Protein AF-A0AAU4UBS4-F1 (afdb_monomer_lite)

Foldseek 3Di:
DDLFDDLPPPPAQDLVRLLVLLVVLCVVAPFFDKWKFFFRGDDPFWTWTDTPPRPNAIETEGCVPPPPPLDAQDGGDMFMFGFHDADNVRSYGYTHTPDSPPPPDDDPLDLQDDDPDPSSLVVLVVSLVVCCVVPLVVFPQNDPVLLVVQLVVCLVCVCVVCVVVVHDDDPVDDSSNVSNSNVRSRPGD

Radius of gyration: 20.93 Å; chains: 1; bounding box: 41×37×58 Å

Structure (mmCIF, N/CA/C/O backbone):
data_AF-A0AAU4UBS4-F1
#
_entry.id   AF-A0AAU4UBS4-F1
#
loop_
_atom_site.group_PDB
_atom_site.id
_atom_site.type_symbol
_atom_site.label_atom_id
_atom_site.label_alt_id
_atom_site.label_comp_id
_atom_site.label_asym_id
_atom_site.label_entity_id
_atom_site.label_seq_id
_atom_site.pdbx_PDB_ins_code
_atom_site.Cartn_x
_atom_site.Cartn_y
_atom_site.Cartn_z
_atom_site.occupancy
_atom_site.B_iso_or_equiv
_atom_site.auth_seq_id
_atom_site.auth_comp_id
_atom_site.auth_asym_id
_atom_site.auth_atom_id
_atom_site.pdbx_PDB_model_num
ATOM 1 N N . MET A 1 1 ? 16.793 -2.124 11.083 1.00 40.34 1 MET A N 1
ATOM 2 C CA . MET A 1 1 ? 15.758 -1.246 11.671 1.00 40.34 1 MET A CA 1
ATOM 3 C C . MET A 1 1 ? 14.590 -2.131 12.047 1.00 40.34 1 MET A C 1
ATOM 5 O O . MET A 1 1 ? 14.185 -2.938 11.223 1.00 40.34 1 MET A O 1
ATOM 9 N N . THR A 1 2 ? 14.190 -2.108 13.315 1.00 40.53 2 THR A N 1
ATOM 10 C CA . THR A 1 2 ? 13.312 -3.105 13.940 1.00 40.53 2 THR A CA 1
ATOM 11 C C . THR A 1 2 ? 11.934 -3.112 13.286 1.00 40.53 2 THR A C 1
ATOM 13 O O . THR A 1 2 ? 11.163 -2.183 13.469 1.00 40.53 2 THR A O 1
ATOM 16 N N . GLU A 1 3 ? 11.639 -4.184 12.551 1.00 45.50 3 GLU A N 1
ATOM 17 C CA . GLU A 1 3 ? 10.357 -4.495 11.891 1.00 45.50 3 GLU A CA 1
ATOM 18 C C . GLU A 1 3 ? 9.158 -4.547 12.863 1.00 45.50 3 GLU A C 1
ATOM 20 O O . GLU A 1 3 ? 8.001 -4.539 12.449 1.00 45.50 3 GLU A O 1
ATOM 25 N N . TYR A 1 4 ? 9.452 -4.546 14.167 1.00 45.38 4 TYR A N 1
ATOM 26 C CA . TYR A 1 4 ? 8.515 -4.616 15.276 1.00 45.38 4 TYR A CA 1
ATOM 27 C C . TYR A 1 4 ? 8.564 -3.322 16.094 1.00 45.38 4 TYR A C 1
ATOM 29 O O . TYR A 1 4 ? 9.297 -3.216 17.079 1.00 45.38 4 TYR A O 1
ATOM 37 N N . THR A 1 5 ? 7.813 -2.319 15.650 1.00 53.09 5 THR A N 1
ATOM 38 C CA . THR A 1 5 ? 7.680 -1.020 16.322 1.00 53.09 5 THR A CA 1
ATOM 39 C C . THR A 1 5 ? 6.382 -1.029 17.128 1.00 53.09 5 THR A C 1
ATOM 41 O O . THR A 1 5 ? 5.303 -1.223 16.569 1.00 53.09 5 THR A O 1
ATOM 44 N N . TRP A 1 6 ? 6.484 -0.865 18.450 1.00 56.75 6 TRP A N 1
ATOM 45 C CA . TRP A 1 6 ? 5.347 -0.401 19.253 1.00 56.75 6 TRP A CA 1
ATOM 46 C C . TRP A 1 6 ? 5.006 1.032 18.820 1.00 56.75 6 TRP A C 1
ATOM 48 O O . TRP A 1 6 ? 5.956 1.759 18.521 1.00 56.75 6 TRP A O 1
ATOM 58 N N . PRO A 1 7 ? 3.725 1.446 18.789 1.00 57.56 7 PRO A N 1
ATOM 59 C CA . PRO A 1 7 ? 3.354 2.834 18.519 1.00 57.56 7 PRO A CA 1
ATOM 60 C C . PRO A 1 7 ? 3.895 3.725 19.646 1.00 57.56 7 PRO A C 1
ATOM 62 O O . PRO A 1 7 ? 3.285 3.882 20.694 1.00 57.56 7 PRO A O 1
ATOM 65 N N . ASN A 1 8 ? 5.125 4.192 19.463 1.00 51.34 8 ASN A N 1
ATOM 66 C CA . ASN A 1 8 ? 5.837 5.149 20.304 1.00 51.34 8 ASN A CA 1
ATOM 67 C C . ASN A 1 8 ? 6.332 6.316 19.424 1.00 51.34 8 ASN A C 1
ATOM 69 O O . ASN A 1 8 ? 7.275 7.019 19.797 1.00 51.34 8 ASN A O 1
ATOM 73 N N . GLY A 1 9 ? 5.774 6.475 18.217 1.00 54.38 9 GLY A N 1
ATOM 74 C CA . GLY A 1 9 ? 6.042 7.626 17.369 1.00 54.38 9 GLY A CA 1
ATOM 75 C C . GLY A 1 9 ? 5.540 8.893 18.054 1.00 54.38 9 GLY A C 1
ATOM 76 O O . GLY A 1 9 ? 4.539 8.877 18.768 1.00 54.38 9 GLY A O 1
ATOM 77 N N . ALA A 1 10 ? 6.240 10.012 17.868 1.00 46.31 10 ALA A N 1
ATOM 78 C CA . ALA A 1 10 ? 5.723 11.303 18.305 1.00 46.31 10 ALA A CA 1
ATOM 79 C C . ALA A 1 10 ? 4.380 11.566 17.594 1.00 46.31 10 ALA A C 1
ATOM 81 O O . ALA A 1 10 ? 4.372 11.776 16.383 1.00 46.31 10 ALA A O 1
ATOM 82 N N . GLY A 1 11 ? 3.273 11.527 18.342 1.00 59.91 11 GLY A N 1
ATOM 83 C CA . GLY A 1 11 ? 1.910 11.691 17.821 1.00 59.91 11 GLY A CA 1
ATOM 84 C C . GLY A 1 11 ? 0.987 10.479 17.991 1.00 59.91 11 GLY A C 1
ATOM 85 O O . GLY A 1 11 ? -0.212 10.649 17.809 1.00 59.91 11 GLY A O 1
ATOM 86 N N . ASP A 1 12 ? 1.505 9.304 18.373 1.00 67.69 12 ASP A N 1
ATOM 87 C CA . ASP A 1 12 ? 0.670 8.126 18.653 1.00 67.69 12 ASP A CA 1
ATOM 88 C C . ASP A 1 12 ? -0.038 8.247 20.027 1.00 67.69 12 ASP A C 1
ATOM 90 O O . ASP A 1 12 ? 0.535 8.836 20.953 1.00 67.69 12 ASP A O 1
ATOM 94 N N . PRO A 1 13 ? -1.239 7.656 20.212 1.00 68.81 13 PRO A N 1
ATOM 95 C CA . PRO A 1 13 ? -1.945 7.670 21.495 1.00 68.81 13 PRO A CA 1
ATOM 96 C C . PRO A 1 13 ? -1.143 6.966 22.596 1.00 68.81 13 PRO A C 1
ATOM 98 O O . PRO A 1 13 ? -0.725 5.814 22.438 1.00 68.81 13 PRO A O 1
ATOM 101 N N . THR A 1 14 ? -0.957 7.620 23.746 1.00 79.88 14 THR A N 1
ATOM 102 C CA . THR A 1 14 ? -0.304 6.975 24.894 1.00 79.88 14 THR A CA 1
ATOM 103 C C . THR A 1 14 ? -1.253 5.981 25.579 1.00 79.88 14 THR A C 1
ATOM 105 O O . THR A 1 14 ? -2.474 6.094 25.444 1.00 79.88 14 THR A O 1
ATOM 108 N N . PRO A 1 15 ? -0.751 5.021 26.383 1.00 79.81 15 PRO A N 1
ATOM 109 C CA . PRO A 1 15 ? -1.617 4.126 27.158 1.00 79.81 15 PRO A CA 1
ATOM 110 C C . PRO A 1 15 ? -2.630 4.862 28.049 1.00 79.81 15 PRO A C 1
ATOM 112 O O . PRO A 1 15 ? -3.747 4.383 28.238 1.00 79.81 15 PRO A O 1
ATOM 115 N N . GLU A 1 16 ? -2.256 6.033 28.572 1.00 82.88 16 GLU A N 1
ATOM 116 C CA . GLU A 1 16 ? -3.134 6.880 29.384 1.00 82.88 16 GLU A CA 1
ATOM 117 C C . GLU A 1 16 ? -4.241 7.529 28.541 1.00 82.88 16 GLU A C 1
ATOM 119 O O . GLU A 1 16 ? -5.382 7.634 28.998 1.00 82.88 16 GLU A O 1
ATOM 124 N N . ASP A 1 17 ? -3.931 7.924 27.303 1.00 84.06 17 ASP A N 1
ATOM 125 C CA . ASP A 1 17 ? -4.910 8.477 26.363 1.00 84.06 17 ASP A CA 1
ATOM 126 C C . ASP A 1 17 ? -5.928 7.417 25.943 1.00 84.06 17 ASP A C 1
ATOM 128 O O . ASP A 1 17 ? -7.133 7.644 26.064 1.00 84.06 17 ASP A O 1
ATOM 132 N N . ILE A 1 18 ? -5.451 6.222 25.579 1.00 83.75 18 ILE A N 1
ATOM 133 C CA . ILE A 1 18 ? -6.298 5.079 25.209 1.00 83.75 18 ILE A CA 1
ATOM 134 C C . ILE A 1 18 ? -7.237 4.714 26.368 1.00 83.75 18 ILE A C 1
ATOM 136 O O . ILE A 1 18 ? -8.443 4.544 26.176 1.00 83.75 18 ILE A O 1
ATOM 140 N N . GLN A 1 19 ? -6.709 4.627 27.594 1.00 86.19 19 GLN A N 1
ATOM 141 C CA . GLN A 1 19 ? -7.512 4.311 28.775 1.00 86.19 19 GLN A CA 1
ATOM 142 C C . GLN A 1 19 ? -8.581 5.379 29.048 1.00 86.19 19 GLN A C 1
ATOM 144 O O . GLN A 1 19 ? -9.715 5.046 29.401 1.00 86.19 19 GLN A O 1
ATOM 149 N N . ARG A 1 20 ? -8.237 6.660 28.886 1.00 88.56 20 ARG A N 1
ATOM 150 C CA . ARG A 1 20 ? -9.163 7.782 29.084 1.00 88.56 20 ARG A CA 1
ATOM 151 C C . ARG A 1 20 ? -10.264 7.810 28.020 1.00 88.56 20 ARG A C 1
ATOM 153 O O . ARG A 1 20 ? -11.410 8.106 28.355 1.00 88.56 2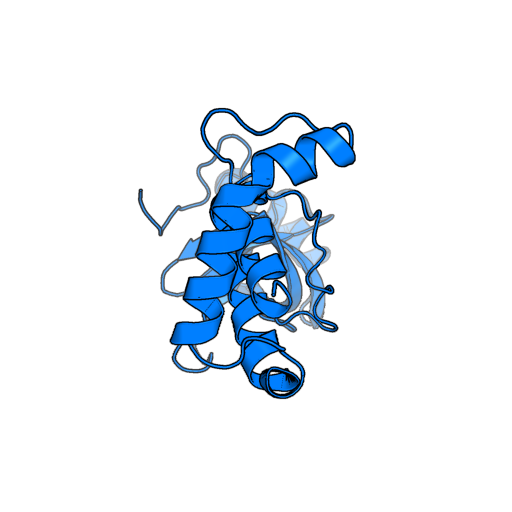0 ARG A O 1
ATOM 160 N N . ALA A 1 21 ? -9.934 7.488 26.771 1.00 88.19 21 ALA A N 1
ATOM 161 C CA . ALA A 1 21 ? -10.874 7.459 25.652 1.00 88.19 21 ALA A CA 1
ATOM 162 C C . ALA A 1 21 ? -11.768 6.207 25.636 1.00 88.19 21 ALA A C 1
ATOM 164 O O . ALA A 1 21 ? -12.848 6.238 25.046 1.00 88.19 21 ALA A O 1
ATOM 165 N N . TRP A 1 22 ? -11.373 5.130 26.326 1.00 90.69 22 TRP A N 1
ATOM 166 C CA . TRP A 1 22 ? -12.017 3.814 26.250 1.00 90.69 22 TRP A CA 1
ATOM 167 C C . TRP A 1 22 ? -13.556 3.809 26.328 1.00 90.69 22 TRP A C 1
ATOM 169 O O . TRP A 1 22 ? -14.177 3.182 25.467 1.00 90.69 22 TRP A O 1
ATOM 179 N N . PRO A 1 23 ? -14.224 4.515 27.267 1.00 92.06 23 PRO A N 1
ATOM 180 C CA . PRO A 1 23 ? -15.688 4.517 27.317 1.00 92.06 23 PRO A CA 1
ATOM 181 C C . PRO A 1 23 ? -16.332 5.113 26.054 1.00 92.06 23 PRO A C 1
ATOM 183 O O . PRO A 1 23 ? -17.365 4.626 25.587 1.00 92.06 23 PRO A O 1
ATOM 186 N N . ALA A 1 24 ? -15.716 6.154 25.485 1.00 90.38 24 ALA A N 1
ATOM 187 C CA . ALA A 1 24 ? -16.169 6.772 24.244 1.00 90.38 24 ALA A CA 1
ATOM 188 C C . ALA A 1 24 ? -15.890 5.858 23.045 1.00 90.38 24 ALA A C 1
ATOM 190 O O . ALA A 1 24 ? -16.767 5.691 22.201 1.00 90.38 24 ALA A O 1
ATOM 191 N N . THR A 1 25 ? -14.728 5.200 23.019 1.00 91.19 25 THR A N 1
ATOM 192 C CA . THR A 1 25 ? -14.350 4.230 21.985 1.00 91.19 25 THR A CA 1
ATOM 193 C C . THR A 1 25 ? -15.342 3.074 21.900 1.00 91.19 25 THR A C 1
ATOM 195 O O . THR A 1 25 ? -15.878 2.820 20.827 1.00 91.19 25 THR A O 1
ATOM 198 N N . VAL A 1 26 ? -15.660 2.421 23.024 1.00 92.06 26 VAL A N 1
ATOM 199 C CA . VAL A 1 26 ? -16.624 1.301 23.061 1.00 92.06 26 VAL A CA 1
ATOM 200 C C . VAL A 1 26 ? -18.023 1.746 22.623 1.00 92.06 26 VAL A C 1
ATOM 202 O O . VAL A 1 26 ? -18.746 0.991 21.975 1.00 92.06 26 VAL A O 1
ATOM 205 N N . THR A 1 27 ? -18.405 2.984 22.948 1.00 92.12 27 THR A N 1
ATOM 206 C CA . THR A 1 27 ? -19.694 3.556 22.531 1.00 92.12 27 THR A CA 1
ATOM 207 C C . THR A 1 27 ? -19.724 3.854 21.030 1.00 92.12 27 THR A C 1
ATOM 209 O O . THR A 1 27 ? -20.739 3.615 20.378 1.00 92.12 27 THR A O 1
ATOM 212 N N . ALA A 1 28 ? -18.625 4.371 20.476 1.00 90.00 28 ALA A N 1
ATOM 213 C CA . ALA A 1 28 ? -18.508 4.716 19.062 1.00 90.00 28 ALA A CA 1
ATOM 214 C C . ALA A 1 28 ? -18.347 3.483 18.157 1.00 90.00 28 ALA A C 1
ATOM 216 O O . ALA A 1 28 ? -18.772 3.513 17.004 1.00 90.00 28 ALA A O 1
ATOM 217 N N . LEU A 1 29 ? -17.753 2.405 18.676 1.00 92.31 29 LEU A N 1
ATOM 218 C CA . LEU A 1 29 ? -17.342 1.226 17.915 1.00 92.31 29 LEU A CA 1
ATOM 219 C C . LEU A 1 29 ? -17.968 -0.069 18.462 1.00 92.31 29 LEU A C 1
ATOM 221 O O . LEU A 1 29 ? -17.242 -0.954 18.902 1.00 92.31 29 LEU A O 1
ATOM 225 N N . PRO A 1 30 ? -19.301 -0.242 18.451 1.00 93.38 30 PRO A N 1
ATOM 226 C CA . PRO A 1 30 ? -19.921 -1.474 18.936 1.00 93.38 30 PRO A CA 1
ATOM 227 C C . PRO A 1 30 ? -19.458 -2.707 18.138 1.00 93.38 30 PRO A C 1
ATOM 229 O O . PRO A 1 30 ? -19.056 -2.606 16.982 1.00 93.38 30 PRO A O 1
ATOM 232 N N . VAL A 1 31 ? -19.554 -3.903 18.730 1.00 93.56 31 VAL A N 1
ATOM 233 C CA . VAL A 1 31 ? -19.229 -5.157 18.023 1.00 93.56 31 VAL A CA 1
ATOM 234 C C . VAL A 1 31 ? -20.064 -5.273 16.742 1.00 93.56 31 VAL A C 1
ATOM 236 O O . VAL A 1 31 ? -21.279 -5.081 16.761 1.00 93.56 31 VAL A O 1
ATOM 239 N N . GLY A 1 32 ? -19.402 -5.589 15.631 1.00 89.88 32 GLY A N 1
ATOM 240 C CA . GLY A 1 32 ? -19.969 -5.608 14.284 1.00 89.88 32 GLY A CA 1
ATOM 241 C C . GLY A 1 32 ? -19.885 -4.273 13.539 1.00 89.88 32 GLY A C 1
ATOM 242 O O . GLY A 1 32 ? -20.185 -4.250 12.348 1.00 89.88 32 GLY A O 1
ATOM 243 N N . ALA A 1 33 ? -19.465 -3.180 14.188 1.00 90.75 33 ALA A N 1
ATOM 244 C CA . ALA A 1 33 ? -19.243 -1.905 13.515 1.00 90.75 33 ALA A CA 1
ATOM 245 C C . ALA A 1 33 ? -18.122 -2.025 12.481 1.00 90.75 33 ALA A C 1
ATOM 247 O O . ALA A 1 33 ? -17.074 -2.617 12.753 1.00 90.75 33 ALA A O 1
ATOM 248 N N . THR A 1 34 ? -18.343 -1.439 11.308 1.00 89.12 34 THR A N 1
ATOM 249 C CA . THR A 1 34 ? -17.307 -1.286 10.288 1.00 89.12 34 THR A CA 1
ATOM 250 C C . THR A 1 34 ? -16.369 -0.156 10.687 1.00 89.12 34 THR A C 1
ATOM 252 O O . THR A 1 34 ? -16.819 0.915 11.092 1.00 89.12 34 THR A O 1
ATOM 255 N N . VAL A 1 35 ? -15.071 -0.394 10.546 1.00 89.75 35 VAL A N 1
ATOM 256 C CA . VAL A 1 35 ? -14.011 0.568 10.828 1.00 89.75 35 VAL A CA 1
ATOM 257 C C . VAL A 1 35 ? -13.107 0.721 9.618 1.00 89.75 35 VAL A C 1
ATOM 259 O O . VAL A 1 35 ? -12.826 -0.244 8.904 1.00 89.75 35 VAL A O 1
ATOM 262 N N . THR A 1 36 ? -12.620 1.937 9.421 1.00 87.75 36 THR A N 1
ATOM 263 C CA . THR A 1 36 ? -11.451 2.221 8.593 1.00 87.75 36 THR A CA 1
ATOM 264 C C . THR A 1 36 ? -10.359 2.779 9.485 1.00 87.75 36 THR A C 1
ATOM 266 O O . THR A 1 36 ? -10.633 3.301 10.569 1.00 87.75 36 THR A O 1
ATOM 269 N N . GLY A 1 37 ? -9.110 2.612 9.076 1.00 86.25 37 GLY A N 1
ATOM 270 C CA . GLY A 1 37 ? -8.012 3.144 9.857 1.00 86.25 37 GLY A CA 1
ATOM 271 C C . GLY A 1 37 ? -6.659 2.929 9.223 1.00 86.25 37 GLY A C 1
ATOM 272 O O . GLY A 1 37 ? -6.518 2.241 8.211 1.00 86.25 37 GLY A O 1
ATOM 273 N N . LYS A 1 38 ? -5.644 3.513 9.848 1.00 84.00 38 LYS A N 1
ATOM 274 C CA . LYS A 1 38 ? -4.266 3.491 9.371 1.00 84.00 38 LYS A CA 1
ATOM 275 C C . LYS A 1 38 ? -3.414 2.572 10.228 1.00 84.00 38 LYS A C 1
ATOM 277 O O . LYS A 1 38 ? -3.460 2.625 11.452 1.00 84.00 38 LYS A O 1
ATOM 282 N N . VAL A 1 39 ? -2.581 1.751 9.598 1.00 83.94 39 VAL A N 1
ATOM 283 C CA . VAL A 1 39 ? -1.635 0.899 10.323 1.00 83.94 39 VAL A CA 1
ATOM 284 C C . VAL A 1 39 ? -0.557 1.748 10.994 1.00 83.94 39 VAL A C 1
ATOM 286 O O . VAL A 1 39 ? 0.231 2.405 10.321 1.00 83.94 39 VAL A O 1
ATOM 289 N N . ILE A 1 40 ? -0.482 1.699 12.319 1.00 80.00 40 ILE A N 1
ATOM 290 C CA . ILE A 1 40 ? 0.496 2.448 13.128 1.00 80.00 40 ILE A CA 1
ATOM 291 C C . ILE A 1 40 ? 1.573 1.548 13.741 1.00 80.00 40 ILE A C 1
ATOM 293 O O . ILE A 1 40 ? 2.621 2.021 14.169 1.00 80.00 40 ILE A O 1
ATOM 297 N N . GLY A 1 41 ? 1.360 0.229 13.748 1.00 80.38 41 GLY A N 1
ATOM 298 C CA . GLY A 1 41 ? 2.311 -0.718 14.324 1.00 80.38 41 GLY A CA 1
ATOM 299 C C . GLY A 1 41 ? 2.161 -2.125 13.765 1.00 80.38 41 GLY A C 1
ATOM 300 O O . GLY A 1 41 ? 1.072 -2.554 13.389 1.00 80.38 41 GLY A O 1
ATOM 301 N N . ARG A 1 42 ? 3.263 -2.877 13.747 1.00 82.31 42 ARG A N 1
ATOM 302 C CA . ARG A 1 42 ? 3.281 -4.293 13.360 1.00 82.31 42 ARG A CA 1
ATOM 303 C C . ARG A 1 42 ? 3.960 -5.115 14.437 1.00 82.31 42 ARG A C 1
ATOM 305 O O . ARG A 1 42 ? 5.044 -4.776 14.908 1.00 82.31 42 ARG A O 1
ATOM 312 N N . GLN A 1 43 ? 3.338 -6.225 14.795 1.00 74.56 43 GLN A N 1
ATOM 313 C CA . GLN A 1 43 ? 3.913 -7.253 15.645 1.00 74.56 43 GLN A CA 1
ATOM 314 C C . GLN A 1 43 ? 3.761 -8.621 14.994 1.00 74.56 43 GLN A C 1
ATOM 316 O O . GLN A 1 43 ? 2.909 -8.834 14.138 1.00 74.56 43 GLN A O 1
ATOM 321 N N . ARG A 1 44 ? 4.572 -9.587 15.436 1.00 70.38 44 ARG A N 1
ATOM 322 C CA . ARG A 1 44 ? 4.526 -10.977 14.943 1.00 70.38 44 ARG A CA 1
ATOM 323 C C . ARG A 1 44 ? 3.144 -11.635 15.050 1.00 70.38 44 ARG A C 1
ATOM 325 O O . ARG A 1 44 ? 2.908 -12.663 14.434 1.00 70.38 44 ARG A O 1
ATOM 332 N N . PHE A 1 45 ? 2.279 -11.084 15.897 1.00 75.12 45 PHE A N 1
ATOM 333 C CA . PHE A 1 45 ? 0.948 -11.601 16.183 1.00 75.12 45 PHE A CA 1
ATOM 334 C C . PHE A 1 45 ? -0.184 -10.746 15.604 1.00 75.12 45 PHE A C 1
ATOM 336 O O . PHE A 1 45 ? -1.336 -11.176 15.627 1.00 75.12 45 PHE A O 1
ATOM 343 N N . GLY A 1 46 ? 0.101 -9.533 15.127 1.00 81.12 46 GLY A N 1
ATOM 344 C CA . GLY A 1 46 ? -0.958 -8.569 14.872 1.00 81.12 46 GLY A CA 1
ATOM 345 C C . GLY A 1 46 ? -0.503 -7.258 14.257 1.00 81.12 46 GLY A C 1
ATOM 346 O O . GLY A 1 46 ? 0.672 -6.894 14.304 1.00 81.12 46 GLY A O 1
ATOM 347 N N . VAL A 1 47 ? -1.472 -6.534 13.720 1.00 86.69 47 VAL A N 1
ATOM 348 C CA . VAL A 1 47 ? -1.316 -5.183 13.189 1.00 86.69 47 VAL A CA 1
ATOM 349 C C . VAL A 1 47 ? -2.120 -4.223 14.053 1.00 86.69 47 VAL A C 1
ATOM 351 O O . VAL A 1 47 ? -3.278 -4.490 14.371 1.00 86.69 47 VAL A O 1
ATOM 354 N N . PHE A 1 48 ? -1.485 -3.125 14.446 1.00 87.88 48 PHE A N 1
ATOM 355 C CA . PHE A 1 48 ? -2.096 -2.052 15.219 1.00 87.88 48 PHE A CA 1
ATOM 356 C C . PHE A 1 48 ? -2.587 -0.966 14.274 1.00 87.88 48 PHE A C 1
ATOM 358 O O . PHE A 1 48 ? -1.858 -0.563 13.365 1.00 87.88 48 PHE A O 1
ATOM 365 N N . VAL A 1 49 ? -3.811 -0.506 14.504 1.00 87.94 49 VAL A N 1
ATOM 366 C CA . VAL A 1 49 ? -4.537 0.391 13.609 1.00 87.94 49 VAL A CA 1
ATOM 367 C C . VAL A 1 49 ? -5.058 1.580 14.405 1.00 87.94 49 VAL A C 1
ATOM 369 O O . VAL A 1 49 ? -5.746 1.390 15.401 1.00 87.94 49 VAL A O 1
ATOM 372 N N . GLU A 1 50 ? -4.753 2.793 13.968 1.00 88.44 50 GLU A N 1
ATOM 373 C CA . GLU A 1 50 ? -5.442 4.007 14.410 1.00 88.44 50 GLU A CA 1
ATOM 374 C C . GLU A 1 50 ? -6.783 4.098 13.679 1.00 88.44 50 GLU A C 1
ATOM 376 O O . GLU A 1 50 ? -6.810 4.032 12.450 1.00 88.44 50 GLU A O 1
ATOM 381 N N . ILE A 1 51 ? -7.890 4.183 14.421 1.00 90.00 51 ILE A N 1
ATOM 382 C CA . ILE A 1 51 ? -9.241 4.116 13.848 1.00 90.00 51 ILE A CA 1
ATOM 383 C C . ILE A 1 51 ? -9.721 5.515 13.451 1.00 90.00 51 ILE A C 1
ATOM 385 O O . ILE A 1 51 ? -9.756 6.434 14.270 1.00 90.00 51 ILE A O 1
ATOM 389 N N . ASP A 1 52 ? -10.148 5.665 12.198 1.00 87.12 52 ASP A N 1
ATOM 390 C CA . ASP A 1 52 ? -10.612 6.944 11.670 1.00 87.12 52 ASP A CA 1
ATOM 391 C C . ASP A 1 52 ? -11.861 7.433 12.417 1.00 87.12 52 ASP A C 1
ATOM 393 O O . ASP A 1 52 ? -12.813 6.690 12.660 1.00 87.12 52 ASP A O 1
ATOM 397 N N . GLY A 1 53 ? -11.881 8.722 12.760 1.00 85.50 53 GLY A N 1
ATOM 398 C CA . GLY A 1 53 ? -13.040 9.363 13.386 1.00 85.50 53 GLY A CA 1
ATOM 399 C C . GLY A 1 53 ? -13.245 9.039 14.870 1.00 85.50 53 GLY A C 1
ATOM 400 O O . GLY A 1 53 ? -14.166 9.596 15.470 1.00 85.50 53 GLY A O 1
ATOM 401 N N . VAL A 1 54 ? -12.387 8.211 15.479 1.00 88.00 54 VAL A N 1
ATOM 402 C CA . VAL A 1 54 ? -12.423 7.911 16.917 1.00 88.00 54 VAL A CA 1
ATOM 403 C C . VAL A 1 54 ? -11.065 8.252 17.543 1.00 88.00 54 VAL A C 1
ATOM 405 O O . VAL A 1 54 ? -10.130 7.458 17.456 1.00 88.00 54 VAL A O 1
ATOM 408 N N . PRO A 1 55 ? -10.931 9.440 18.164 1.00 84.75 55 PRO A N 1
ATOM 409 C CA . PRO A 1 55 ? -9.673 9.881 18.761 1.00 84.75 55 PRO A CA 1
ATOM 410 C C . PRO A 1 55 ? -9.138 8.885 19.789 1.00 84.75 55 PRO A C 1
ATOM 412 O O . PRO A 1 55 ? -9.907 8.337 20.581 1.00 84.75 55 PRO A O 1
ATOM 415 N N . ASP A 1 56 ? -7.822 8.677 19.776 1.00 84.94 56 ASP A N 1
ATOM 416 C CA . ASP A 1 56 ? -7.090 7.803 20.701 1.00 84.94 56 ASP A CA 1
ATOM 417 C C . ASP A 1 56 ? -7.534 6.323 20.687 1.00 84.94 56 ASP A C 1
ATOM 419 O O . ASP A 1 56 ? -7.133 5.534 21.547 1.00 84.94 56 ASP A O 1
ATOM 423 N N . ALA A 1 57 ? -8.348 5.908 19.708 1.00 86.12 57 ALA A N 1
ATOM 424 C CA . ALA A 1 57 ? -8.776 4.526 19.557 1.00 86.12 57 ALA A CA 1
ATOM 425 C C . ALA A 1 57 ? -7.767 3.716 18.742 1.00 86.12 57 ALA A C 1
ATOM 427 O O . ALA A 1 57 ? -7.529 3.972 17.559 1.00 86.12 57 ALA A O 1
ATOM 428 N N . VAL A 1 58 ? -7.233 2.673 19.378 1.00 86.12 58 VAL A N 1
ATOM 429 C CA . VAL A 1 58 ? -6.314 1.730 18.743 1.00 86.12 58 VAL A CA 1
ATOM 430 C C . VAL A 1 58 ? -6.984 0.368 18.582 1.00 86.12 58 VAL A C 1
ATOM 432 O O . VAL A 1 58 ? -7.391 -0.286 19.548 1.00 86.12 58 VAL A O 1
ATOM 435 N N . GLY A 1 59 ? -7.073 -0.070 17.332 1.00 88.38 59 GLY A N 1
ATOM 436 C CA . GLY A 1 59 ? -7.491 -1.402 16.936 1.00 88.38 59 GLY A CA 1
ATOM 437 C C . GLY A 1 59 ? -6.323 -2.384 16.862 1.00 88.38 59 GLY A C 1
ATOM 438 O O . GLY A 1 59 ? -5.201 -2.020 16.510 1.00 88.38 59 GLY A O 1
ATOM 439 N N . LEU A 1 60 ? -6.600 -3.652 17.156 1.00 89.62 60 LEU A N 1
ATOM 440 C CA . LEU A 1 60 ? -5.694 -4.776 16.948 1.00 89.62 60 LEU A CA 1
ATOM 441 C C . LEU A 1 60 ? -6.341 -5.782 15.996 1.00 89.62 60 LEU A C 1
ATOM 443 O O . LEU A 1 60 ? -7.324 -6.436 16.346 1.00 89.62 60 LEU A O 1
ATOM 447 N N . ALA A 1 61 ? -5.742 -5.948 14.823 1.00 87.06 61 ALA A N 1
ATOM 448 C CA . ALA A 1 61 ? -6.050 -7.035 13.908 1.00 87.06 61 ALA A CA 1
ATOM 449 C C . ALA A 1 61 ? -5.072 -8.191 14.139 1.00 87.06 61 ALA A C 1
ATOM 451 O O . ALA A 1 61 ? -3.870 -8.052 13.908 1.00 87.06 61 ALA A O 1
ATOM 452 N N . GLU A 1 62 ? -5.567 -9.334 14.605 1.00 81.62 62 GLU A N 1
ATOM 453 C CA . GLU A 1 62 ? -4.742 -10.529 14.799 1.00 81.62 62 GLU A CA 1
ATOM 454 C C . GLU A 1 62 ? -4.513 -11.266 13.481 1.00 81.62 62 GLU A C 1
ATOM 456 O O . GLU A 1 62 ? -5.443 -11.478 12.711 1.00 81.62 62 GLU A O 1
ATOM 461 N N . ILE A 1 63 ? -3.275 -11.705 13.248 1.00 68.75 63 ILE A N 1
ATOM 462 C CA . ILE A 1 63 ? -2.881 -12.461 12.040 1.00 68.75 63 ILE A CA 1
ATOM 463 C C . ILE A 1 63 ? -3.004 -13.979 12.295 1.00 68.75 63 ILE A C 1
ATOM 465 O O . ILE A 1 63 ? -2.704 -14.820 11.447 1.00 68.75 63 ILE A O 1
ATOM 469 N N . PHE A 1 64 ? -3.434 -14.374 13.496 1.00 56.06 64 PHE A N 1
ATOM 470 C CA . PHE A 1 64 ? -3.624 -15.776 13.839 1.00 56.06 64 PHE A CA 1
ATOM 471 C C . PHE A 1 64 ? -4.795 -16.362 13.043 1.00 56.06 64 PHE A C 1
ATOM 473 O O . PHE A 1 64 ? -5.941 -15.958 13.214 1.00 56.06 64 PHE A O 1
ATOM 480 N N . GLY A 1 65 ? -4.494 -17.331 12.176 1.00 55.03 65 GLY A N 1
ATOM 481 C CA . GLY A 1 65 ? -5.465 -17.941 11.261 1.00 55.03 65 GLY A CA 1
ATOM 482 C C . GLY A 1 65 ? -5.378 -17.435 9.820 1.00 55.03 65 GLY A C 1
ATOM 483 O O . GLY A 1 65 ? -6.078 -17.970 8.962 1.00 55.03 65 GLY A O 1
ATOM 484 N N . SER A 1 66 ? -4.505 -16.466 9.529 1.00 59.16 66 SER A N 1
ATOM 485 C CA . SER A 1 66 ? -4.207 -16.069 8.152 1.00 59.16 66 SER A CA 1
ATOM 486 C C . SER A 1 66 ? -3.435 -17.174 7.409 1.00 59.16 66 SER A C 1
ATOM 488 O O . SER A 1 66 ? -2.698 -17.939 8.045 1.00 59.16 66 SER A O 1
ATOM 490 N N . PRO A 1 67 ? -3.587 -17.290 6.074 1.00 52.91 67 PRO A N 1
ATOM 491 C CA . PRO A 1 67 ? -2.830 -18.249 5.278 1.00 52.91 67 PRO A CA 1
ATOM 492 C C . PRO A 1 67 ? -1.310 -18.166 5.524 1.00 52.91 67 PRO A C 1
ATOM 494 O O . PRO A 1 67 ? -0.765 -17.080 5.742 1.00 52.91 67 PRO A O 1
ATOM 497 N N . PRO A 1 68 ? -0.578 -19.293 5.468 1.00 50.16 68 PRO A N 1
ATOM 498 C CA . PRO A 1 68 ? 0.879 -19.269 5.536 1.00 50.16 68 PRO A CA 1
ATOM 499 C C . PRO A 1 68 ? 1.459 -18.338 4.461 1.00 50.16 68 PRO A C 1
ATOM 501 O O . PRO A 1 68 ? 1.132 -18.470 3.285 1.00 50.16 68 PRO A O 1
ATOM 504 N N . GLY A 1 69 ? 2.316 -17.398 4.866 1.00 56.59 69 GLY A N 1
ATOM 505 C CA . GLY A 1 69 ? 2.895 -16.398 3.962 1.00 56.59 69 GLY A CA 1
ATOM 506 C C . GLY A 1 69 ? 2.125 -15.076 3.873 1.00 56.59 69 GLY A C 1
ATOM 507 O O . GLY A 1 69 ? 2.557 -14.196 3.131 1.00 56.59 69 GLY A O 1
ATOM 508 N N . THR A 1 70 ? 1.037 -14.888 4.635 1.00 63.06 70 THR A N 1
ATOM 509 C CA . THR A 1 70 ? 0.399 -13.570 4.770 1.00 63.06 70 THR A CA 1
ATOM 510 C C . THR A 1 70 ? 1.402 -12.551 5.305 1.00 63.06 70 THR A C 1
ATOM 512 O O . THR A 1 70 ? 1.920 -12.678 6.416 1.00 63.06 70 THR A O 1
ATOM 515 N N . VAL A 1 71 ? 1.663 -11.524 4.500 1.00 65.81 71 VAL A N 1
ATOM 516 C CA . VAL A 1 71 ? 2.492 -10.385 4.886 1.00 65.81 71 VAL A CA 1
ATOM 517 C C . VAL A 1 71 ? 1.577 -9.344 5.535 1.00 65.81 71 VAL A C 1
ATOM 519 O O . VAL A 1 71 ? 0.605 -8.940 4.898 1.00 65.81 71 VAL A O 1
ATOM 522 N N . PRO A 1 72 ? 1.856 -8.893 6.771 1.00 70.12 72 PRO A N 1
ATOM 523 C CA . PRO A 1 72 ? 1.072 -7.834 7.390 1.00 70.12 72 PRO A CA 1
ATOM 524 C C . PRO A 1 72 ? 1.129 -6.547 6.544 1.00 70.12 72 PRO A C 1
ATOM 526 O O . PRO A 1 72 ? 2.213 -6.218 6.038 1.00 70.12 72 PRO A O 1
ATOM 529 N N . PRO A 1 73 ? 0.018 -5.796 6.418 1.00 73.44 73 PRO A N 1
ATOM 530 C CA . PRO A 1 73 ? 0.016 -4.501 5.747 1.00 73.44 73 PRO A CA 1
ATOM 531 C C . PRO A 1 73 ? 1.129 -3.572 6.267 1.00 73.44 73 PRO A C 1
ATOM 533 O O . PRO A 1 73 ? 1.440 -3.609 7.462 1.00 73.44 73 PRO A O 1
ATOM 536 N N . PRO A 1 74 ? 1.759 -2.761 5.397 1.00 71.38 74 PRO A N 1
ATOM 537 C CA . PRO A 1 74 ? 2.853 -1.877 5.789 1.00 71.38 74 PRO A CA 1
ATOM 538 C C . PRO A 1 74 ? 2.402 -0.767 6.745 1.00 71.38 74 PRO A C 1
ATOM 540 O O . PRO A 1 74 ? 1.208 -0.504 6.893 1.00 71.38 74 PRO A O 1
ATOM 543 N N . LEU A 1 75 ? 3.369 -0.114 7.403 1.00 76.19 75 LEU A N 1
ATOM 544 C CA . LEU A 1 75 ? 3.055 1.032 8.254 1.00 76.19 75 LEU A CA 1
ATOM 545 C C . LEU A 1 75 ? 2.462 2.147 7.387 1.00 76.19 75 LEU A C 1
ATOM 547 O O . LEU A 1 75 ? 2.877 2.396 6.263 1.00 76.19 75 LEU A O 1
ATOM 551 N N . GLY A 1 76 ? 1.447 2.806 7.913 1.00 73.12 76 GLY A N 1
ATOM 552 C CA . GLY A 1 76 ? 0.717 3.865 7.248 1.00 73.12 76 GLY A CA 1
ATOM 553 C C . GLY A 1 76 ? -0.281 3.435 6.177 1.00 73.12 76 GLY A C 1
ATOM 554 O O . GLY A 1 76 ? -0.925 4.307 5.596 1.00 73.12 76 GLY A O 1
ATOM 555 N N . PHE A 1 77 ? -0.452 2.134 5.942 1.00 74.00 77 PHE A N 1
ATOM 556 C CA . PHE A 1 77 ? -1.458 1.619 5.018 1.00 74.00 77 PHE A CA 1
ATOM 557 C C . PHE A 1 77 ? -2.874 1.778 5.584 1.00 74.00 77 PHE A C 1
ATOM 559 O O . PHE A 1 77 ? -3.090 1.554 6.777 1.00 74.00 77 PHE A O 1
ATOM 566 N N . ALA A 1 78 ? -3.831 2.142 4.731 1.00 79.56 78 ALA A N 1
ATOM 567 C CA . ALA A 1 78 ? -5.240 2.212 5.100 1.00 79.56 78 ALA A CA 1
ATOM 568 C C . ALA A 1 78 ? -5.869 0.816 5.034 1.00 79.56 78 ALA A C 1
ATOM 570 O O . ALA A 1 78 ? -5.729 0.120 4.030 1.00 79.56 78 ALA A O 1
ATOM 571 N N . ILE A 1 79 ? -6.568 0.411 6.088 1.00 82.62 79 ILE A N 1
ATOM 572 C CA . ILE A 1 79 ? -7.273 -0.868 6.171 1.00 82.62 79 ILE A CA 1
ATOM 573 C C . ILE A 1 79 ? -8.752 -0.642 6.464 1.00 82.62 79 ILE A C 1
ATOM 575 O O . ILE A 1 79 ? -9.154 0.408 6.969 1.00 82.62 79 ILE A O 1
ATOM 579 N N . SER A 1 80 ? -9.558 -1.654 6.158 1.00 84.50 80 SER A N 1
ATOM 580 C CA . SER A 1 80 ? -10.956 -1.720 6.574 1.00 84.50 80 SER A CA 1
ATOM 581 C C . SER A 1 80 ? -11.245 -3.054 7.249 1.00 84.50 80 SER A C 1
ATOM 583 O O . SER A 1 80 ? -10.604 -4.075 6.975 1.00 84.50 80 SER A O 1
ATOM 585 N N . GLY A 1 81 ? -12.184 -3.038 8.182 1.00 87.81 81 GLY A N 1
ATOM 586 C CA . GLY A 1 81 ? -12.569 -4.232 8.907 1.00 87.81 81 GLY A CA 1
ATOM 587 C C . GLY A 1 81 ? -13.796 -4.023 9.768 1.00 87.81 81 GLY A C 1
ATOM 588 O O . GLY A 1 81 ? -14.457 -2.988 9.721 1.00 87.81 81 GLY A O 1
ATOM 589 N N . SER A 1 82 ? -14.066 -5.013 10.604 1.00 90.31 82 SER A N 1
ATOM 590 C CA . SER A 1 82 ? -15.165 -5.004 11.556 1.00 90.31 82 SER A CA 1
ATOM 591 C C . SER A 1 82 ? -14.675 -5.264 12.975 1.00 90.31 82 SER A C 1
ATOM 593 O O . SER A 1 82 ? -13.756 -6.054 13.211 1.00 90.31 82 SER A O 1
ATOM 595 N N . VAL A 1 83 ? -15.303 -4.602 13.945 1.00 92.94 83 VAL A N 1
ATOM 596 C CA . VAL A 1 83 ? -15.057 -4.855 15.368 1.00 92.94 83 VAL A CA 1
ATOM 597 C C . VAL A 1 83 ? -15.584 -6.239 15.718 1.00 92.94 83 VAL A C 1
ATOM 599 O O . VAL A 1 83 ? -16.771 -6.516 15.547 1.00 92.94 83 VAL A O 1
ATOM 602 N N . VAL A 1 84 ? -14.723 -7.113 16.232 1.00 91.38 84 VAL A N 1
ATOM 603 C CA . VAL A 1 84 ? -15.128 -8.456 16.671 1.00 91.38 84 VAL A CA 1
ATOM 604 C C . VAL A 1 84 ? -15.289 -8.568 18.175 1.00 91.38 84 VAL A C 1
ATOM 606 O O . VAL A 1 84 ? -16.084 -9.389 18.625 1.00 91.38 84 VAL A O 1
ATOM 609 N N . ASP A 1 85 ? -14.537 -7.784 18.946 1.00 91.50 85 ASP A N 1
ATOM 610 C CA . ASP A 1 85 ? -14.505 -7.886 20.404 1.00 91.50 85 ASP A CA 1
ATOM 611 C C . ASP A 1 85 ? -13.844 -6.649 21.039 1.00 91.50 85 ASP A C 1
ATOM 613 O O . ASP A 1 85 ? -13.064 -5.947 20.393 1.00 91.50 85 ASP A O 1
ATOM 617 N N . HIS A 1 86 ? -14.119 -6.417 22.322 1.00 91.88 86 HIS A N 1
ATOM 618 C CA . HIS A 1 86 ? -13.500 -5.371 23.133 1.00 91.88 86 HIS A CA 1
ATOM 619 C C . HIS A 1 86 ? -12.721 -6.000 24.284 1.00 91.88 86 HIS A C 1
ATOM 621 O O . HIS A 1 86 ? -13.292 -6.566 25.216 1.00 91.88 86 HIS A O 1
ATOM 627 N N . ALA A 1 87 ? -11.398 -5.871 24.259 1.00 86.94 87 ALA A N 1
ATOM 628 C CA . ALA A 1 87 ? -10.551 -6.377 25.325 1.00 86.94 87 ALA A CA 1
ATOM 629 C C . ALA A 1 87 ? -10.389 -5.318 26.426 1.00 86.94 87 ALA A C 1
ATOM 631 O O . ALA A 1 87 ? -9.434 -4.544 26.431 1.00 86.94 87 ALA A O 1
ATOM 632 N N . GLU A 1 88 ? -11.298 -5.311 27.404 1.00 85.31 88 GLU A N 1
ATOM 633 C CA . GLU A 1 88 ? -11.277 -4.332 28.508 1.00 85.31 88 GLU A CA 1
ATOM 634 C C . GLU A 1 88 ? -9.980 -4.356 29.328 1.00 85.31 88 GLU A C 1
ATOM 636 O O . GLU A 1 88 ? -9.533 -3.330 29.827 1.00 85.31 88 GLU A O 1
ATOM 641 N N . ARG A 1 89 ? -9.334 -5.524 29.436 1.00 80.56 89 ARG A N 1
ATOM 642 C CA . ARG A 1 89 ? -8.110 -5.711 30.234 1.00 80.56 89 ARG A CA 1
ATOM 643 C C . ARG A 1 89 ? -6.922 -4.863 29.767 1.00 80.56 89 ARG A C 1
ATOM 645 O O . ARG A 1 89 ? -5.986 -4.663 30.534 1.00 80.56 89 ARG A O 1
ATOM 652 N N . ASN A 1 90 ? -6.911 -4.460 28.500 1.00 79.56 90 ASN A N 1
ATOM 653 C CA . ASN A 1 90 ? -5.821 -3.705 27.886 1.00 79.56 90 ASN A CA 1
ATOM 654 C C . ASN A 1 90 ? -6.320 -2.638 26.900 1.00 79.56 90 ASN A C 1
ATOM 656 O O . ASN A 1 90 ? -5.520 -2.137 26.116 1.00 79.56 90 ASN A O 1
ATOM 660 N N . PHE A 1 91 ? -7.613 -2.303 26.958 1.00 85.50 91 PHE A N 1
ATOM 661 C CA . PHE A 1 91 ? -8.261 -1.252 26.170 1.00 85.50 91 PHE A CA 1
ATOM 662 C C . PHE A 1 91 ? -8.054 -1.391 24.654 1.00 85.50 91 PHE A C 1
ATOM 664 O O . PHE A 1 91 ? -7.835 -0.409 23.950 1.00 85.50 91 PHE A O 1
ATOM 671 N N . GLN A 1 92 ? -8.102 -2.626 24.146 1.00 83.44 92 GLN A N 1
ATOM 672 C CA . GLN A 1 92 ? -7.927 -2.908 22.718 1.00 83.44 92 GLN A CA 1
ATOM 673 C C . GLN A 1 92 ? -9.258 -3.229 22.044 1.00 83.44 92 GLN A C 1
ATOM 675 O O . GLN A 1 92 ? -10.010 -4.092 22.504 1.00 83.44 92 GLN A O 1
ATOM 680 N N . VAL A 1 93 ? -9.508 -2.592 20.900 1.00 90.12 93 VAL A N 1
ATOM 681 C CA . VAL A 1 93 ? -10.590 -2.978 19.987 1.00 90.12 93 VAL A CA 1
ATOM 682 C C . VAL A 1 93 ? -10.060 -4.093 19.091 1.00 90.12 93 VAL A C 1
ATOM 684 O O . VAL A 1 93 ? -9.139 -3.873 18.307 1.00 90.12 93 VAL A O 1
ATOM 687 N N . ARG A 1 94 ? -10.587 -5.313 19.201 1.00 90.94 94 ARG A N 1
ATOM 688 C CA . ARG A 1 94 ? -10.164 -6.411 18.323 1.00 90.94 94 ARG A CA 1
ATOM 689 C C . ARG A 1 94 ? -10.903 -6.292 17.005 1.00 90.94 94 ARG A C 1
ATOM 691 O O . ARG A 1 94 ? -12.130 -6.189 16.974 1.00 90.94 94 ARG A O 1
ATOM 698 N N . LEU A 1 95 ? -10.141 -6.331 15.923 1.00 90.25 95 LEU A N 1
ATOM 699 C CA . LEU A 1 95 ? -10.633 -6.167 14.568 1.00 90.25 95 LEU A CA 1
ATOM 700 C C . LEU A 1 95 ? -10.486 -7.473 13.795 1.00 90.25 95 LEU A C 1
ATOM 702 O O . LEU A 1 95 ? -9.468 -8.163 13.887 1.00 90.25 95 LEU A O 1
ATOM 706 N N . ARG A 1 96 ? -11.492 -7.782 12.984 1.00 85.94 96 ARG A N 1
ATOM 707 C CA . ARG A 1 96 ? -11.339 -8.659 11.827 1.00 85.94 96 ARG A CA 1
ATOM 708 C C . ARG A 1 96 ? -11.152 -7.764 10.619 1.00 85.94 96 ARG A C 1
ATOM 710 O O . ARG A 1 96 ? -12.004 -6.926 10.353 1.00 85.94 96 ARG A O 1
ATOM 717 N N . LEU A 1 97 ? -10.054 -7.942 9.901 1.00 80.62 97 LEU A N 1
ATOM 718 C CA . LEU A 1 97 ? -9.883 -7.264 8.625 1.00 80.62 97 LEU A CA 1
ATOM 719 C C . LEU A 1 97 ? -10.760 -7.958 7.588 1.00 80.62 97 LEU A C 1
ATOM 721 O O . LEU A 1 97 ? -10.698 -9.181 7.444 1.00 80.62 97 LEU A O 1
ATOM 725 N N . ASP A 1 98 ? -11.585 -7.169 6.907 1.00 69.19 98 ASP A N 1
ATOM 726 C CA . ASP A 1 98 ? -12.372 -7.647 5.766 1.00 69.19 98 ASP A CA 1
ATOM 727 C C . ASP A 1 98 ? -11.462 -7.835 4.547 1.00 69.19 98 ASP A C 1
ATOM 729 O O . ASP A 1 98 ? -11.740 -8.643 3.661 1.00 69.19 98 ASP A O 1
ATOM 733 N N . ASP A 1 99 ? -10.342 -7.112 4.552 1.00 60.00 99 ASP A N 1
ATOM 734 C CA . ASP A 1 99 ? -9.320 -7.136 3.534 1.00 60.00 99 ASP A CA 1
ATOM 735 C C . ASP A 1 99 ? -7.931 -6.939 4.176 1.00 60.00 99 ASP A C 1
ATOM 737 O O . ASP A 1 99 ? -7.686 -5.966 4.893 1.00 60.00 99 ASP A O 1
ATOM 741 N N . TRP A 1 100 ? -7.005 -7.870 3.927 1.00 58.97 100 TRP A N 1
ATOM 742 C CA . TRP A 1 100 ? -5.607 -7.788 4.381 1.00 58.97 100 TRP A CA 1
ATOM 743 C C . TRP A 1 100 ? -4.744 -6.875 3.487 1.00 58.97 100 TRP A C 1
ATOM 745 O O . TRP A 1 100 ? -3.516 -6.896 3.583 1.00 58.97 100 TRP A O 1
ATOM 755 N N . GLY A 1 101 ? -5.374 -6.062 2.636 1.00 49.62 101 GLY A N 1
ATOM 756 C CA . GLY A 1 101 ? -4.713 -5.260 1.609 1.00 49.62 101 GLY A CA 1
ATOM 757 C C . GLY A 1 101 ? -4.610 -5.993 0.271 1.00 49.62 101 GLY A C 1
ATOM 758 O O . GLY A 1 101 ? -3.656 -5.776 -0.475 1.00 49.62 101 GLY A O 1
ATOM 759 N N . ASP A 1 102 ? -5.561 -6.875 -0.011 1.00 43.06 102 ASP A N 1
ATOM 760 C CA . ASP A 1 102 ? -5.828 -7.421 -1.329 1.00 43.06 102 ASP A CA 1
ATOM 761 C C . ASP A 1 102 ? -6.671 -6.396 -2.102 1.00 43.06 102 ASP A C 1
ATOM 763 O O . ASP A 1 102 ? -7.894 -6.336 -1.987 1.00 43.06 102 ASP A O 1
ATOM 767 N N . GLU A 1 103 ? -5.979 -5.538 -2.858 1.00 44.09 103 GLU A N 1
ATOM 768 C CA . GLU A 1 103 ? -6.559 -4.547 -3.769 1.00 44.09 103 GLU A CA 1
ATOM 769 C C . GLU A 1 103 ? -7.791 -5.114 -4.507 1.00 44.09 103 GLU A C 1
ATOM 771 O O . GLU A 1 103 ? -7.671 -5.837 -5.500 1.00 44.09 103 GLU A O 1
ATOM 776 N N . ARG A 1 104 ? -9.008 -4.773 -4.058 1.00 41.62 104 ARG A N 1
ATOM 777 C CA . ARG A 1 104 ? -10.201 -4.938 -4.894 1.00 41.62 104 ARG A CA 1
ATOM 778 C C . ARG A 1 104 ? -10.091 -3.922 -6.034 1.00 41.62 104 ARG A C 1
ATOM 780 O O . ARG A 1 104 ? -10.363 -2.741 -5.855 1.00 41.62 104 ARG A O 1
ATOM 787 N N . GLU A 1 105 ? -9.659 -4.473 -7.166 1.00 41.28 105 GLU A N 1
ATOM 788 C CA . GLU A 1 105 ? -9.026 -3.892 -8.357 1.00 41.28 105 GLU A CA 1
ATOM 789 C C . GLU A 1 105 ? -7.550 -3.493 -8.183 1.00 41.28 105 GLU A C 1
ATOM 791 O O . GLU A 1 105 ? -7.258 -2.456 -7.580 1.00 41.28 105 GLU A O 1
ATOM 796 N N . PRO A 1 106 ? -6.600 -4.269 -8.758 1.00 48.00 106 PRO A N 1
ATOM 797 C CA . PRO A 1 106 ? -5.220 -3.830 -8.830 1.00 48.00 106 PRO A CA 1
ATOM 798 C C . PRO A 1 106 ? -5.176 -2.532 -9.624 1.00 48.00 106 PRO A C 1
ATOM 800 O O . PRO A 1 106 ? -5.621 -2.471 -10.777 1.00 48.00 106 PRO A O 1
ATOM 803 N N . ARG A 1 107 ? -4.636 -1.479 -9.006 1.00 54.00 107 ARG A N 1
ATOM 804 C CA . ARG A 1 107 ? -4.347 -0.242 -9.731 1.00 54.00 107 ARG A CA 1
ATOM 805 C C . ARG A 1 107 ? -3.442 -0.618 -10.912 1.00 54.00 107 ARG A C 1
ATOM 807 O O . ARG A 1 107 ? -2.466 -1.344 -10.687 1.00 54.00 107 ARG A O 1
ATOM 814 N N . PRO A 1 108 ? -3.740 -0.182 -12.151 1.00 60.09 108 PRO A N 1
ATOM 815 C CA . PRO A 1 108 ? -2.877 -0.478 -13.284 1.00 60.09 108 PRO A CA 1
ATOM 816 C C . PRO A 1 108 ? -1.432 -0.076 -12.974 1.00 60.09 108 PRO A C 1
ATOM 818 O O . PRO A 1 108 ? -1.189 0.894 -12.254 1.00 60.09 108 PRO A O 1
ATOM 821 N N . LEU A 1 109 ? -0.469 -0.840 -13.492 1.00 66.62 109 LEU A N 1
ATOM 822 C CA . LEU A 1 109 ? 0.950 -0.499 -13.397 1.00 66.62 109 LEU A CA 1
ATOM 823 C C . LEU A 1 109 ? 1.209 0.745 -14.253 1.00 66.62 109 LEU A C 1
ATOM 825 O O . LEU A 1 109 ? 1.559 0.636 -15.428 1.00 66.62 109 LEU A O 1
ATOM 829 N N . GLU A 1 110 ? 0.987 1.918 -13.667 1.00 67.38 110 GLU A N 1
ATOM 830 C CA . GLU A 1 110 ? 1.154 3.195 -14.344 1.00 67.38 110 GLU A CA 1
ATOM 831 C C . GLU A 1 110 ? 2.650 3.488 -14.555 1.00 67.38 110 GLU A C 1
ATOM 833 O O . GLU A 1 110 ? 3.416 3.497 -13.586 1.00 67.38 110 GLU A O 1
ATOM 838 N N . PRO A 1 111 ? 3.095 3.796 -15.789 1.00 54.94 111 PRO A N 1
ATOM 839 C CA . PRO A 1 111 ? 4.501 4.095 -16.087 1.00 54.94 111 PRO A CA 1
ATOM 840 C C . PRO A 1 111 ? 5.077 5.253 -15.257 1.00 54.94 111 PRO A C 1
ATOM 842 O O . PRO A 1 111 ? 6.284 5.343 -15.040 1.00 54.94 111 PRO A O 1
ATOM 845 N N . ASN A 1 112 ? 4.215 6.149 -14.772 1.00 63.25 112 ASN A N 1
ATOM 846 C CA . ASN A 1 112 ? 4.597 7.391 -14.105 1.00 63.25 112 ASN A CA 1
ATOM 847 C C . ASN A 1 112 ? 4.202 7.436 -12.623 1.00 63.25 112 ASN A C 1
ATOM 849 O O . ASN A 1 112 ? 4.067 8.521 -12.055 1.00 63.25 112 ASN A O 1
ATOM 853 N N . GLU A 1 113 ? 4.015 6.279 -11.986 1.00 70.31 113 GLU A N 1
ATOM 854 C CA . GLU A 1 113 ? 3.677 6.233 -10.566 1.00 70.31 113 GLU A CA 1
ATOM 855 C C . GLU A 1 113 ? 4.795 6.845 -9.706 1.00 70.31 113 GLU A C 1
ATOM 857 O O . GLU A 1 113 ? 5.979 6.530 -9.844 1.00 70.31 113 GLU A O 1
ATOM 862 N N . ARG A 1 114 ? 4.416 7.764 -8.811 1.00 67.38 114 ARG A N 1
ATOM 863 C CA . ARG A 1 114 ? 5.350 8.390 -7.872 1.00 67.38 114 ARG A CA 1
ATOM 864 C C . ARG A 1 114 ? 5.507 7.487 -6.660 1.00 67.38 114 ARG A C 1
ATOM 866 O O . ARG A 1 114 ? 4.568 7.335 -5.883 1.00 67.38 114 ARG A O 1
ATOM 873 N N . LEU A 1 115 ? 6.704 6.942 -6.476 1.00 73.81 115 LEU A N 1
ATOM 874 C CA . LEU A 1 115 ? 7.045 6.129 -5.314 1.00 73.81 115 LEU A CA 1
ATOM 875 C C . LEU A 1 115 ? 8.001 6.912 -4.419 1.00 73.81 115 LEU A C 1
ATOM 877 O O . LEU A 1 115 ? 9.115 7.236 -4.822 1.00 73.81 115 LEU A O 1
ATOM 881 N N . ALA A 1 116 ? 7.535 7.261 -3.222 1.00 66.50 116 ALA A N 1
ATOM 882 C CA . ALA A 1 116 ? 8.282 8.113 -2.300 1.00 66.50 116 ALA A CA 1
ATOM 883 C C . ALA A 1 116 ? 9.305 7.333 -1.461 1.00 66.50 116 ALA A C 1
ATOM 885 O O . ALA A 1 116 ? 10.311 7.896 -1.034 1.00 66.50 116 ALA A O 1
ATOM 886 N N . ASP A 1 117 ? 9.062 6.043 -1.224 1.00 59.19 117 ASP A N 1
ATOM 887 C CA . ASP A 1 117 ? 9.858 5.237 -0.306 1.00 59.19 117 ASP A CA 1
ATOM 888 C C . ASP A 1 117 ? 9.926 3.749 -0.698 1.00 59.19 117 ASP A C 1
ATOM 890 O O . ASP A 1 117 ? 9.322 3.273 -1.666 1.00 59.19 117 ASP A O 1
ATOM 894 N N . ARG A 1 118 ? 10.692 2.999 0.099 1.00 66.94 118 ARG A N 1
ATOM 895 C CA . ARG A 1 118 ? 10.893 1.554 -0.044 1.00 66.94 118 ARG A CA 1
ATOM 896 C C . ARG A 1 118 ? 9.599 0.748 0.120 1.00 66.94 118 ARG A C 1
ATOM 898 O O . ARG A 1 118 ? 9.478 -0.317 -0.484 1.00 66.94 118 ARG A O 1
ATOM 905 N N . GLU A 1 119 ? 8.661 1.189 0.959 1.00 58.12 119 GLU A N 1
ATOM 906 C CA . GLU A 1 119 ? 7.405 0.459 1.172 1.00 58.12 119 GLU A CA 1
ATOM 907 C C . GLU A 1 119 ? 6.486 0.606 -0.047 1.00 58.12 119 GLU A C 1
ATOM 909 O O . GLU A 1 119 ? 5.919 -0.391 -0.500 1.00 58.12 119 GLU A O 1
ATOM 914 N N . ALA A 1 120 ? 6.454 1.793 -0.658 1.00 61.25 120 ALA A N 1
ATOM 915 C CA . ALA A 1 120 ? 5.781 2.042 -1.928 1.00 61.25 120 ALA A CA 1
ATOM 916 C C . ALA A 1 120 ? 6.359 1.173 -3.062 1.00 61.25 120 ALA A C 1
ATOM 918 O O . ALA A 1 120 ? 5.600 0.539 -3.798 1.00 61.25 120 ALA A O 1
ATOM 919 N N . LEU A 1 121 ? 7.691 1.050 -3.159 1.00 71.19 121 LEU A N 1
ATOM 920 C CA . LEU A 1 121 ? 8.330 0.147 -4.129 1.00 71.19 121 LEU A CA 1
ATOM 921 C C . LEU A 1 121 ? 8.004 -1.330 -3.871 1.00 71.19 121 LEU A C 1
ATOM 923 O O . LEU A 1 121 ? 7.739 -2.077 -4.810 1.00 71.19 121 LEU A O 1
ATOM 927 N N . SER A 1 122 ? 7.989 -1.764 -2.612 1.00 70.25 122 SER A N 1
ATOM 928 C CA . SER A 1 122 ? 7.603 -3.136 -2.256 1.00 70.25 122 SER A CA 1
ATOM 929 C C . SER A 1 122 ? 6.159 -3.450 -2.674 1.00 70.25 122 SER A C 1
ATOM 931 O O . SER A 1 122 ? 5.888 -4.518 -3.229 1.00 70.25 122 SER A O 1
ATOM 933 N N . GLY A 1 123 ? 5.241 -2.497 -2.474 1.00 65.81 123 GLY A N 1
ATOM 934 C CA . GLY A 1 123 ? 3.866 -2.585 -2.969 1.00 65.81 123 GLY A CA 1
ATOM 935 C C . GLY A 1 123 ? 3.808 -2.706 -4.494 1.00 65.81 123 GLY A C 1
ATOM 936 O O . GLY A 1 123 ? 3.154 -3.609 -5.015 1.00 65.81 123 GLY A O 1
ATOM 937 N N . PHE A 1 124 ? 4.564 -1.869 -5.208 1.00 74.81 124 PHE A N 1
ATOM 938 C CA . PHE A 1 124 ? 4.669 -1.929 -6.666 1.00 74.81 124 PHE A CA 1
ATOM 939 C C . PHE A 1 124 ? 5.175 -3.294 -7.165 1.00 74.81 124 PHE A C 1
ATOM 941 O O . PHE A 1 124 ? 4.544 -3.904 -8.026 1.00 74.81 124 PHE A O 1
ATOM 948 N N . LEU A 1 125 ? 6.263 -3.817 -6.588 1.00 76.31 125 LEU A N 1
ATOM 949 C CA . LEU A 1 125 ? 6.841 -5.115 -6.962 1.00 76.31 125 LEU A CA 1
ATOM 950 C C . LEU A 1 125 ? 5.860 -6.273 -6.766 1.00 76.31 125 LEU A C 1
ATOM 952 O O . LEU A 1 125 ? 5.823 -7.208 -7.567 1.00 76.31 125 LEU A O 1
ATOM 956 N N . ARG A 1 126 ? 5.042 -6.214 -5.711 1.00 70.94 126 ARG A N 1
ATOM 957 C CA . ARG A 1 126 ? 4.006 -7.219 -5.471 1.00 70.94 126 ARG A CA 1
ATOM 958 C C . ARG A 1 126 ? 2.967 -7.224 -6.591 1.00 70.94 126 ARG A C 1
ATOM 960 O O . ARG A 1 126 ? 2.643 -8.304 -7.082 1.00 70.94 126 ARG A O 1
ATOM 967 N N . ARG A 1 127 ? 2.508 -6.043 -7.019 1.00 80.44 127 ARG A N 1
ATOM 968 C CA . ARG A 1 127 ? 1.568 -5.897 -8.143 1.00 80.44 127 ARG A CA 1
ATOM 969 C C . ARG A 1 127 ? 2.186 -6.323 -9.464 1.00 80.44 127 ARG A C 1
ATOM 971 O O . ARG A 1 127 ? 1.528 -7.006 -10.233 1.00 80.44 127 ARG A O 1
ATOM 978 N N . LEU A 1 128 ? 3.456 -5.992 -9.703 1.00 82.44 128 LEU A N 1
ATOM 979 C CA . LEU A 1 128 ? 4.185 -6.421 -10.898 1.00 82.44 128 LEU A CA 1
ATOM 980 C C . LEU A 1 128 ? 4.258 -7.951 -11.003 1.00 82.44 128 LEU A C 1
ATOM 982 O O . LEU A 1 128 ? 3.996 -8.515 -12.061 1.00 82.44 128 LEU A O 1
ATOM 986 N N . ARG A 1 129 ? 4.548 -8.633 -9.889 1.00 80.12 129 ARG A N 1
ATOM 987 C CA . ARG A 1 129 ? 4.535 -10.102 -9.834 1.00 80.12 129 ARG A CA 1
ATOM 988 C C . ARG A 1 129 ? 3.136 -10.672 -10.090 1.00 80.12 129 ARG A C 1
ATOM 990 O O . ARG A 1 129 ? 3.005 -11.627 -10.845 1.00 80.12 129 ARG A O 1
ATOM 997 N N . GLN A 1 130 ? 2.103 -10.094 -9.480 1.00 73.75 130 GLN A N 1
ATOM 998 C CA . GLN A 1 130 ? 0.717 -10.533 -9.674 1.00 73.75 130 GLN A CA 1
ATOM 999 C C . GLN A 1 130 ? 0.236 -10.308 -11.118 1.00 73.75 130 GLN A C 1
ATOM 1001 O O . GLN A 1 130 ? -0.469 -11.149 -11.676 1.00 73.75 130 GLN A O 1
ATOM 1006 N N . ASP A 1 131 ? 0.650 -9.207 -11.748 1.00 81.25 131 ASP A N 1
ATOM 1007 C CA . ASP A 1 131 ? 0.402 -8.928 -13.164 1.00 81.25 131 ASP A CA 1
ATOM 1008 C C . ASP A 1 131 ? 1.028 -9.997 -14.060 1.00 81.25 131 ASP A C 1
ATOM 1010 O O . ASP A 1 131 ? 0.356 -10.533 -14.934 1.00 81.25 131 ASP A O 1
ATOM 1014 N N . HIS A 1 132 ? 2.275 -10.384 -13.789 1.00 82.12 132 HIS A N 1
ATOM 1015 C CA . HIS A 1 132 ? 2.934 -11.470 -14.511 1.00 82.12 132 HIS A CA 1
ATOM 1016 C C . HIS A 1 132 ? 2.228 -12.824 -14.314 1.00 82.12 132 HIS A C 1
ATOM 1018 O O . HIS A 1 132 ? 2.072 -13.594 -15.256 1.00 82.12 132 HIS A O 1
ATOM 1024 N N . GLU A 1 133 ? 1.763 -13.128 -13.101 1.00 78.25 133 GLU A N 1
ATOM 1025 C CA . GLU A 1 133 ? 1.046 -14.379 -12.808 1.00 78.25 133 GLU A CA 1
ATOM 1026 C C . GLU A 1 133 ? -0.315 -14.469 -13.512 1.00 78.25 133 GLU A C 1
ATOM 1028 O O . GLU A 1 133 ? -0.759 -15.565 -13.852 1.00 78.25 133 GLU A O 1
ATOM 1033 N N . THR A 1 134 ? -0.979 -13.333 -13.733 1.00 77.06 134 THR A N 1
ATOM 1034 C CA . THR A 1 134 ? -2.341 -13.278 -14.290 1.00 77.06 134 THR A CA 1
ATOM 1035 C C . THR A 1 134 ? -2.385 -12.971 -15.784 1.00 77.06 134 THR A C 1
ATOM 1037 O O . THR A 1 134 ? -3.293 -13.435 -16.468 1.00 77.06 134 THR A O 1
ATOM 1040 N N . ARG A 1 135 ? -1.432 -12.177 -16.279 1.00 78.56 135 ARG A N 1
ATOM 1041 C CA . ARG A 1 135 ? -1.382 -11.621 -17.641 1.00 78.56 135 ARG A CA 1
ATOM 1042 C C . ARG A 1 135 ? 0.017 -11.691 -18.260 1.00 78.56 135 ARG A C 1
ATOM 1044 O O . ARG A 1 135 ? 0.299 -10.974 -19.216 1.00 78.56 135 ARG A O 1
ATOM 1051 N N . GLY A 1 136 ? 0.917 -12.522 -17.731 1.00 78.81 136 GLY A N 1
ATOM 1052 C CA . GLY A 1 136 ? 2.281 -12.664 -18.258 1.00 78.81 136 GLY A CA 1
ATOM 1053 C C . GLY A 1 136 ? 2.338 -13.193 -19.694 1.00 78.81 136 GLY A C 1
ATOM 1054 O O . GLY A 1 136 ? 3.332 -12.999 -20.384 1.00 78.81 136 GLY A O 1
ATOM 1055 N N . ASP A 1 137 ? 1.262 -13.814 -20.180 1.00 81.81 137 ASP A N 1
ATOM 1056 C CA . ASP A 1 137 ? 1.090 -14.194 -21.584 1.00 81.81 137 ASP A CA 1
ATOM 1057 C C . ASP A 1 137 ? 0.924 -12.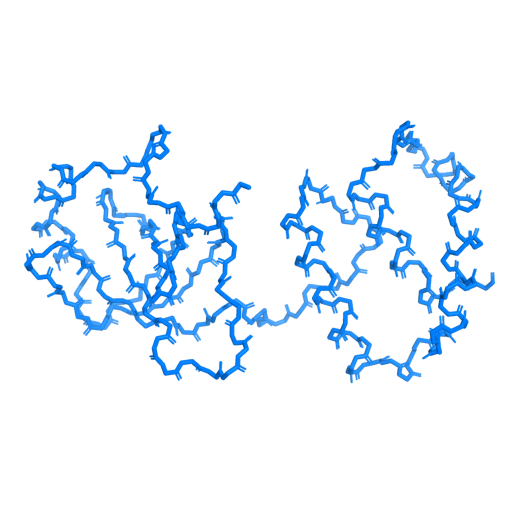991 -22.529 1.00 81.81 137 ASP A C 1
ATOM 1059 O O . ASP A 1 137 ? 1.175 -13.120 -23.726 1.00 81.81 137 ASP A O 1
ATOM 1063 N N . GLN A 1 138 ? 0.536 -11.830 -21.993 1.00 84.12 138 GLN A N 1
ATOM 1064 C CA . GLN A 1 138 ? 0.402 -10.562 -22.717 1.00 84.12 138 GLN A CA 1
ATOM 1065 C C . GLN A 1 138 ? 1.669 -9.701 -22.645 1.00 84.12 138 GLN A C 1
ATOM 1067 O O . GLN A 1 138 ? 1.714 -8.642 -23.267 1.00 84.12 138 GLN A O 1
ATOM 1072 N N . TRP A 1 139 ? 2.681 -10.112 -21.874 1.00 86.50 139 TRP A N 1
ATOM 1073 C CA . TRP A 1 139 ? 3.966 -9.416 -21.835 1.00 86.50 139 TRP A CA 1
ATOM 1074 C C . TRP A 1 139 ? 4.759 -9.739 -23.101 1.00 86.50 139 TRP A C 1
ATOM 1076 O O . TRP A 1 139 ? 4.835 -10.899 -23.515 1.00 86.50 139 TRP A O 1
ATOM 1086 N N . GLU A 1 140 ? 5.398 -8.728 -23.688 1.00 83.25 140 GLU A N 1
ATOM 1087 C CA . GLU A 1 140 ? 6.312 -8.944 -24.814 1.00 83.25 140 GLU A CA 1
ATOM 1088 C C . GLU A 1 140 ? 7.557 -9.702 -24.322 1.00 83.25 140 GLU A C 1
ATOM 1090 O O . GLU A 1 140 ? 7.940 -10.733 -24.885 1.00 83.25 140 GLU A O 1
ATOM 1095 N N . ASN A 1 141 ? 8.083 -9.294 -23.161 1.00 85.56 141 ASN A N 1
ATOM 1096 C CA . ASN A 1 141 ? 9.257 -9.888 -22.518 1.00 85.56 141 ASN A CA 1
ATOM 1097 C C . ASN A 1 141 ? 8.874 -10.849 -21.382 1.00 85.56 141 ASN A C 1
ATOM 1099 O O . ASN A 1 141 ? 8.918 -10.521 -20.197 1.00 85.56 141 ASN A O 1
ATOM 1103 N N . ARG A 1 142 ? 8.480 -12.068 -21.758 1.00 85.12 142 ARG A N 1
ATOM 1104 C CA . ARG A 1 142 ? 7.902 -13.087 -20.851 1.00 85.12 142 ARG A CA 1
ATOM 1105 C C . ARG A 1 142 ? 8.897 -13.997 -20.127 1.00 85.12 142 ARG A C 1
ATOM 1107 O O . ARG A 1 142 ? 8.518 -14.724 -19.213 1.00 85.12 142 ARG A O 1
ATOM 1114 N N . THR A 1 143 ? 10.145 -14.061 -20.583 1.00 86.31 143 THR A N 1
ATOM 1115 C CA . THR A 1 143 ? 11.186 -14.849 -19.907 1.00 86.31 143 THR A CA 1
ATOM 1116 C C . THR A 1 143 ? 12.042 -13.931 -19.052 1.00 86.31 143 THR A C 1
ATOM 1118 O O . THR A 1 143 ? 12.178 -12.751 -19.365 1.00 86.31 143 THR A O 1
ATOM 1121 N N . LEU A 1 144 ? 12.650 -14.475 -17.995 1.00 83.88 144 LEU A N 1
ATOM 1122 C CA . LEU A 1 144 ? 13.579 -13.705 -17.168 1.00 83.88 144 LEU A CA 1
ATOM 1123 C C . LEU A 1 144 ? 14.709 -13.094 -18.011 1.00 83.88 144 LEU A C 1
ATOM 1125 O O . LEU A 1 144 ? 15.079 -11.956 -17.773 1.00 83.88 144 LEU A O 1
ATOM 1129 N N . ASP A 1 145 ? 15.205 -13.832 -19.002 1.00 85.06 145 ASP A N 1
ATOM 1130 C CA . ASP A 1 145 ? 16.270 -13.392 -19.905 1.00 85.06 145 ASP A CA 1
ATOM 1131 C C . ASP A 1 145 ? 15.834 -12.167 -20.728 1.00 85.06 145 ASP A C 1
ATOM 1133 O O . ASP A 1 145 ? 16.390 -11.087 -20.555 1.00 85.06 145 ASP A O 1
ATOM 1137 N N . SER A 1 146 ? 14.733 -12.288 -21.481 1.00 84.44 146 SER A N 1
ATOM 1138 C CA . SER A 1 146 ? 14.162 -11.180 -22.270 1.00 84.44 146 SER A CA 1
ATOM 1139 C C . SER A 1 146 ? 13.761 -9.974 -21.414 1.00 84.44 146 SER A C 1
ATOM 1141 O O . SER A 1 146 ? 13.872 -8.832 -21.838 1.00 84.44 146 SER A O 1
ATOM 1143 N N . PHE A 1 147 ? 13.282 -10.211 -20.190 1.00 88.88 147 PHE A N 1
ATOM 1144 C CA . PHE A 1 147 ? 12.895 -9.137 -19.276 1.00 88.88 147 PHE A CA 1
ATOM 1145 C C . PHE A 1 147 ? 14.116 -8.377 -18.747 1.00 88.88 147 PHE A C 1
ATOM 1147 O O . PHE A 1 147 ? 14.072 -7.156 -18.626 1.00 88.88 147 PHE A O 1
ATOM 1154 N N . LEU A 1 148 ? 15.204 -9.083 -18.421 1.00 85.31 148 LEU A N 1
ATOM 1155 C CA . LEU A 1 148 ? 16.446 -8.457 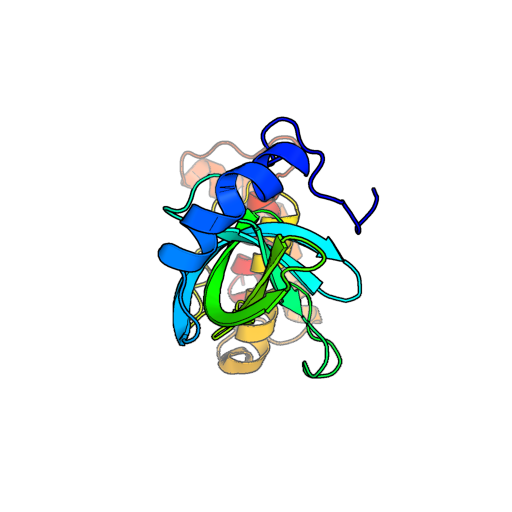-17.971 1.00 85.31 148 LEU A CA 1
ATOM 1156 C C . LEU A 1 148 ? 17.140 -7.696 -19.105 1.00 85.31 148 LEU A C 1
ATOM 1158 O O . LEU A 1 148 ? 17.637 -6.603 -18.852 1.00 85.31 148 LEU A O 1
ATOM 1162 N N . GLU A 1 149 ? 17.116 -8.230 -20.328 1.00 85.31 149 GLU A N 1
ATOM 1163 C CA . GLU A 1 149 ? 17.625 -7.551 -21.528 1.00 85.31 149 GLU A CA 1
ATOM 1164 C C . GLU A 1 149 ? 16.872 -6.235 -21.780 1.00 85.31 149 GLU A C 1
ATOM 1166 O O . GLU A 1 149 ? 17.482 -5.169 -21.866 1.00 85.31 149 GLU A O 1
ATOM 1171 N N . ALA A 1 150 ? 15.538 -6.275 -21.773 1.00 86.81 150 ALA A N 1
ATOM 1172 C CA . ALA A 1 150 ? 14.706 -5.085 -21.932 1.00 86.81 150 ALA A CA 1
ATOM 1173 C C . ALA A 1 150 ? 14.869 -4.072 -20.784 1.00 86.81 150 ALA A C 1
ATOM 1175 O O . ALA A 1 150 ? 14.845 -2.859 -21.002 1.00 86.81 150 ALA A O 1
ATOM 1176 N N . LEU A 1 151 ? 15.045 -4.553 -19.548 1.00 89.06 151 LEU A N 1
ATOM 1177 C CA . LEU A 1 151 ? 15.317 -3.703 -18.389 1.00 89.06 151 LEU A CA 1
ATOM 1178 C C . LEU A 1 151 ? 16.660 -2.975 -18.530 1.00 89.06 151 LEU A C 1
ATOM 1180 O O . L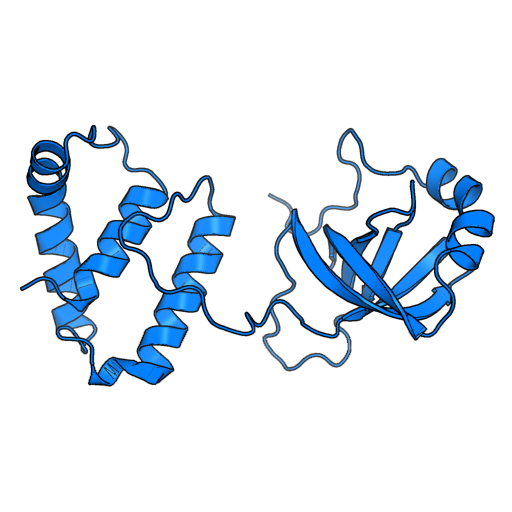EU A 1 151 ? 16.731 -1.780 -18.246 1.00 89.06 151 LEU A O 1
ATOM 1184 N N . GLU A 1 152 ? 17.710 -3.680 -18.958 1.00 88.06 152 GLU A N 1
ATOM 1185 C CA . GLU A 1 152 ? 19.028 -3.098 -19.222 1.00 88.06 152 GLU A CA 1
ATOM 1186 C C . GLU A 1 152 ? 18.944 -2.024 -20.311 1.00 88.06 152 GLU A C 1
ATOM 1188 O O . GLU A 1 152 ? 19.389 -0.893 -20.089 1.00 88.06 152 GLU A O 1
ATOM 1193 N N . ALA A 1 153 ? 18.324 -2.358 -21.446 1.00 84.31 153 ALA A N 1
ATOM 1194 C CA . ALA A 1 153 ? 18.183 -1.456 -22.581 1.00 84.31 153 ALA A CA 1
ATOM 1195 C C . ALA A 1 153 ? 17.422 -0.177 -22.195 1.00 84.31 153 ALA A C 1
ATOM 1197 O O . ALA A 1 153 ? 17.898 0.933 -22.439 1.00 84.31 153 ALA A O 1
ATOM 1198 N N . TRP A 1 154 ? 16.301 -0.306 -21.478 1.00 87.50 154 TRP A N 1
ATOM 1199 C CA . TRP A 1 154 ? 15.546 0.857 -21.018 1.00 87.50 154 TRP A CA 1
ATOM 1200 C C . TRP A 1 154 ? 16.334 1.726 -20.030 1.00 87.50 154 TRP A C 1
ATOM 1202 O O . TRP A 1 154 ? 16.277 2.951 -20.113 1.00 87.50 154 TRP A O 1
ATOM 1212 N N . VAL A 1 155 ? 17.068 1.128 -19.082 1.00 85.69 155 VAL A N 1
ATOM 1213 C CA . VAL A 1 155 ? 17.875 1.888 -18.108 1.00 85.69 155 VAL A CA 1
ATOM 1214 C C . VAL A 1 155 ? 18.967 2.696 -18.811 1.00 85.69 155 VAL A C 1
ATOM 1216 O O . VAL A 1 155 ? 19.213 3.840 -18.419 1.00 85.69 155 VAL A O 1
ATOM 1219 N N . ALA A 1 156 ? 19.585 2.141 -19.856 1.00 81.38 156 ALA A N 1
ATOM 1220 C CA . ALA A 1 156 ? 20.556 2.854 -20.682 1.00 81.38 156 ALA A CA 1
ATOM 1221 C C . ALA A 1 156 ? 19.920 4.037 -21.440 1.00 81.38 156 ALA A C 1
ATOM 1223 O O . ALA A 1 156 ? 20.510 5.119 -21.498 1.00 81.38 156 ALA A O 1
ATOM 1224 N N . ASP A 1 157 ? 18.694 3.860 -21.937 1.00 82.25 157 ASP A N 1
ATOM 1225 C CA . ASP A 1 157 ? 17.959 4.852 -22.732 1.00 82.25 157 ASP A CA 1
ATOM 1226 C C . ASP A 1 157 ? 17.148 5.863 -21.903 1.00 82.25 157 ASP A C 1
ATOM 1228 O O . ASP A 1 157 ? 16.686 6.890 -22.421 1.00 82.25 157 ASP A O 1
ATOM 1232 N N . ALA A 1 158 ? 17.005 5.627 -20.596 1.00 81.31 158 ALA A N 1
ATOM 1233 C CA . ALA A 1 158 ? 16.215 6.454 -19.694 1.00 81.31 158 ALA A CA 1
ATOM 1234 C C . ALA A 1 158 ? 16.530 7.962 -19.792 1.00 81.31 158 ALA A C 1
ATOM 1236 O O . ALA A 1 158 ? 15.578 8.743 -19.872 1.00 81.31 158 ALA A O 1
ATOM 1237 N N . PRO A 1 159 ? 17.794 8.433 -19.877 1.00 79.56 159 PRO A N 1
ATOM 1238 C CA . PRO A 1 159 ? 18.073 9.863 -20.035 1.00 79.56 159 PRO A CA 1
ATOM 1239 C C . PRO A 1 159 ? 17.353 10.499 -21.238 1.00 79.56 159 PRO A C 1
ATOM 1241 O O . PRO A 1 159 ? 16.847 11.619 -21.134 1.00 79.56 159 PRO A O 1
ATOM 1244 N N . GLY A 1 160 ? 17.251 9.773 -22.358 1.00 75.81 160 GLY A N 1
ATOM 1245 C CA . GLY A 1 160 ? 16.535 10.219 -23.554 1.00 75.81 160 GLY A CA 1
ATOM 1246 C C . GLY A 1 160 ? 15.023 10.291 -23.339 1.00 75.81 160 GLY A C 1
ATOM 1247 O O . GLY A 1 160 ? 14.383 11.265 -23.740 1.00 75.81 160 GLY A O 1
ATOM 1248 N N . TRP A 1 161 ? 14.446 9.312 -22.638 1.00 79.12 161 TRP A N 1
ATOM 1249 C CA . TRP A 1 161 ? 13.025 9.326 -22.277 1.00 79.12 161 TRP A CA 1
ATOM 1250 C C . TRP A 1 161 ? 12.666 10.537 -21.405 1.00 79.12 161 TRP A C 1
ATOM 1252 O O . TRP A 1 161 ? 11.687 11.229 -21.692 1.00 79.12 161 TRP A O 1
ATOM 1262 N N . TYR A 1 162 ? 13.475 10.831 -20.381 1.00 74.69 162 TYR A N 1
ATOM 1263 C CA . TYR A 1 162 ? 13.260 11.962 -19.471 1.00 74.69 162 TYR A CA 1
ATOM 1264 C C . TYR A 1 162 ? 13.356 13.306 -20.207 1.00 74.69 162 TYR A C 1
ATOM 1266 O O . TYR A 1 162 ? 12.459 14.143 -20.072 1.00 74.69 162 TYR A O 1
ATOM 1274 N N . ALA A 1 163 ? 14.365 13.468 -21.072 1.00 75.94 163 ALA A N 1
ATOM 1275 C CA . ALA A 1 163 ? 14.510 14.652 -21.919 1.00 75.94 163 ALA A CA 1
ATOM 1276 C C . ALA A 1 163 ? 13.285 14.872 -22.826 1.00 75.94 163 ALA A C 1
ATOM 1278 O O . ALA A 1 163 ? 12.773 15.989 -22.914 1.00 75.94 163 ALA A O 1
ATOM 1279 N N . ASN A 1 164 ? 12.766 13.805 -23.441 1.00 76.12 164 ASN A N 1
ATOM 1280 C CA . ASN A 1 164 ? 11.595 13.869 -24.322 1.00 76.12 164 ASN A CA 1
ATOM 1281 C C . ASN A 1 164 ? 10.285 14.182 -23.578 1.00 76.12 164 ASN A C 1
ATOM 1283 O O . ASN A 1 164 ? 9.376 14.767 -24.162 1.00 76.12 164 ASN A O 1
ATOM 1287 N N . HIS A 1 165 ? 10.185 13.824 -22.296 1.00 67.44 165 HIS A N 1
ATOM 1288 C CA . HIS A 1 165 ? 8.997 14.061 -21.467 1.00 67.44 165 HIS A CA 1
ATOM 1289 C C . HIS A 1 165 ? 9.090 15.334 -20.610 1.00 67.44 165 HIS A C 1
ATOM 1291 O O . HIS A 1 165 ? 8.212 15.578 -19.781 1.00 67.44 165 HIS A O 1
ATOM 1297 N N . GLY A 1 166 ? 10.136 16.150 -20.794 1.00 72.81 166 GLY A N 1
ATOM 1298 C CA . GLY A 1 166 ? 10.348 17.375 -20.018 1.00 72.81 166 GLY A CA 1
ATOM 1299 C C . GLY A 1 166 ? 10.541 17.120 -18.519 1.00 72.81 166 GLY A C 1
ATOM 1300 O O . GLY A 1 166 ? 10.210 17.982 -17.707 1.00 72.81 166 GLY A O 1
ATOM 1301 N N . GLN A 1 167 ? 11.025 15.931 -18.149 1.00 74.44 167 GLN A N 1
ATOM 1302 C CA . GLN A 1 167 ? 11.324 15.554 -16.769 1.00 74.44 167 GLN A CA 1
ATOM 1303 C C . GLN A 1 167 ? 12.837 15.542 -16.548 1.00 74.44 167 GLN A C 1
ATOM 1305 O O . GLN A 1 167 ? 13.600 15.165 -17.434 1.00 74.44 167 GLN A O 1
ATOM 1310 N N . GLU A 1 168 ? 13.283 15.919 -15.352 1.00 73.69 168 GLU A N 1
ATOM 1311 C CA . GLU A 1 168 ? 14.687 15.766 -14.969 1.00 73.69 168 GLU A CA 1
ATOM 1312 C C . GLU A 1 168 ? 14.963 14.323 -14.541 1.00 73.69 168 GLU A C 1
ATOM 1314 O O . GLU A 1 168 ? 14.208 13.738 -13.759 1.00 73.69 168 GLU A O 1
ATOM 1319 N N . LEU A 1 169 ? 16.049 13.748 -15.062 1.00 73.00 169 LEU A N 1
ATOM 1320 C CA . LEU A 1 169 ? 16.534 12.445 -14.624 1.00 73.00 169 LEU A CA 1
ATOM 1321 C C . LEU A 1 169 ? 17.015 12.556 -13.165 1.00 73.00 169 LEU A C 1
ATOM 1323 O O . LEU A 1 169 ? 17.860 13.410 -12.881 1.00 73.00 169 LEU A O 1
ATOM 1327 N N . PRO A 1 170 ? 16.534 11.704 -12.241 1.00 73.81 170 PRO A N 1
ATOM 1328 C CA . PRO A 1 170 ? 17.005 11.714 -10.864 1.00 73.81 170 PRO A CA 1
ATOM 1329 C C . PRO A 1 170 ? 18.510 11.395 -10.817 1.00 73.81 170 PRO A C 1
ATOM 1331 O O . PRO A 1 170 ? 18.908 10.338 -11.309 1.00 73.81 170 PRO A O 1
ATOM 1334 N N . PRO A 1 171 ? 19.357 12.254 -10.219 1.00 58.81 171 PRO A N 1
ATOM 1335 C CA . PRO A 1 171 ? 20.816 12.130 -10.305 1.00 58.81 171 PRO A CA 1
ATOM 1336 C C . PRO A 1 171 ? 21.392 10.882 -9.617 1.00 58.81 171 PRO A C 1
ATOM 1338 O O . PRO A 1 171 ? 22.482 10.449 -9.978 1.00 58.81 171 PRO A O 1
ATOM 1341 N N . GLU A 1 172 ? 20.670 10.286 -8.663 1.00 71.25 172 GLU A N 1
ATOM 1342 C CA . GLU A 1 172 ? 21.074 9.048 -7.969 1.00 71.25 172 GLU A CA 1
ATOM 1343 C C . GLU A 1 172 ? 20.164 7.846 -8.291 1.00 71.25 172 GLU A C 1
ATOM 1345 O O . GLU A 1 172 ? 20.365 6.757 -7.756 1.00 71.25 172 GLU A O 1
ATOM 1350 N N . GLY A 1 173 ? 19.165 8.031 -9.167 1.00 68.31 173 GLY A N 1
ATOM 1351 C CA . GLY A 1 173 ? 18.017 7.128 -9.268 1.00 68.31 173 GLY A CA 1
ATOM 1352 C C . GLY A 1 173 ? 17.130 7.208 -8.016 1.00 68.31 173 GLY A C 1
ATOM 1353 O O . GLY A 1 173 ? 17.607 7.234 -6.886 1.00 68.31 173 GLY A O 1
ATOM 1354 N N . ASP A 1 174 ? 15.813 7.274 -8.191 1.00 76.19 174 ASP A N 1
ATOM 1355 C CA . ASP A 1 174 ? 14.856 7.211 -7.083 1.00 76.19 174 ASP A CA 1
ATOM 1356 C C . ASP A 1 174 ? 13.973 5.957 -7.187 1.00 76.19 174 ASP A C 1
ATOM 1358 O O . ASP A 1 174 ? 14.040 5.176 -8.141 1.00 76.19 174 ASP A O 1
ATOM 1362 N N . TRP A 1 175 ? 13.138 5.718 -6.176 1.00 74.44 175 TRP A N 1
ATOM 1363 C CA . TRP A 1 175 ? 12.237 4.562 -6.178 1.00 74.44 175 TRP A CA 1
ATOM 1364 C C . TRP A 1 175 ? 11.269 4.581 -7.372 1.00 74.44 175 TRP A C 1
ATOM 1366 O O . TRP A 1 175 ? 10.883 3.519 -7.862 1.00 74.44 175 TRP A O 1
ATOM 1376 N N . ALA A 1 176 ? 10.917 5.771 -7.870 1.00 74.00 176 ALA A N 1
ATOM 1377 C CA . ALA A 1 176 ? 10.088 5.943 -9.057 1.00 74.00 176 ALA A CA 1
ATOM 1378 C C . ALA A 1 176 ? 10.834 5.551 -10.346 1.00 74.00 176 ALA A C 1
ATOM 1380 O O . ALA A 1 176 ? 10.248 4.889 -11.201 1.00 74.00 176 ALA A O 1
ATOM 1381 N N . PHE A 1 177 ? 12.121 5.887 -10.467 1.00 77.94 177 PHE A N 1
ATOM 1382 C CA . PHE A 1 177 ? 12.994 5.450 -11.557 1.00 77.94 177 PHE A CA 1
ATOM 1383 C C . PHE A 1 177 ? 13.052 3.922 -11.627 1.00 77.94 177 PHE A C 1
ATOM 1385 O O . PHE A 1 177 ? 12.807 3.345 -12.684 1.00 77.94 177 PHE A O 1
ATOM 1392 N N . MET A 1 178 ? 13.280 3.257 -10.489 1.00 80.19 178 MET A N 1
ATOM 1393 C CA . MET A 1 178 ? 13.338 1.791 -10.431 1.00 80.19 178 MET A CA 1
ATOM 1394 C C . MET A 1 178 ? 12.014 1.131 -10.829 1.00 80.19 178 MET A C 1
ATOM 1396 O O . MET A 1 178 ? 12.011 0.177 -11.604 1.00 80.19 178 MET A O 1
ATOM 1400 N N . ALA A 1 179 ? 10.878 1.627 -10.336 1.00 78.75 179 ALA A N 1
ATOM 1401 C CA . ALA A 1 179 ? 9.578 1.079 -10.721 1.00 78.75 179 ALA A CA 1
ATOM 1402 C C . ALA A 1 179 ? 9.240 1.321 -12.193 1.00 78.75 179 ALA A C 1
ATOM 1404 O O . ALA A 1 179 ? 8.674 0.443 -12.845 1.00 78.75 179 ALA A O 1
ATOM 1405 N N . ARG A 1 180 ? 9.629 2.475 -12.741 1.00 79.38 180 ARG A N 1
ATOM 1406 C CA . ARG A 1 180 ? 9.456 2.768 -14.163 1.00 79.38 180 ARG A CA 1
ATOM 1407 C C . ARG A 1 180 ? 10.282 1.831 -15.032 1.00 79.38 180 ARG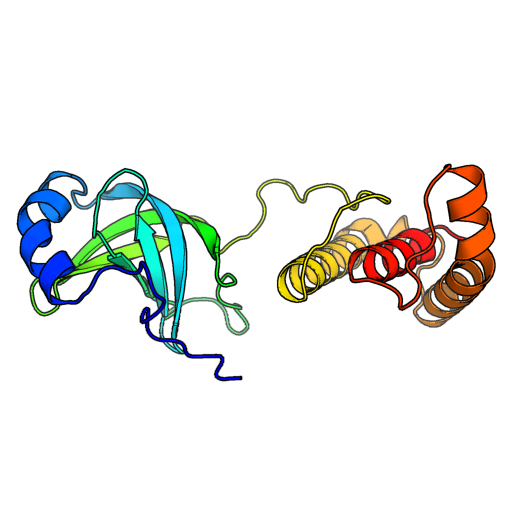 A C 1
ATOM 1409 O O . ARG A 1 180 ? 9.726 1.270 -15.970 1.00 79.38 180 ARG A O 1
ATOM 1416 N N . ALA A 1 181 ? 11.542 1.601 -14.669 1.00 82.75 181 ALA A N 1
ATOM 1417 C CA . ALA A 1 181 ? 12.412 0.654 -15.358 1.00 82.75 181 ALA A CA 1
ATOM 1418 C C . ALA A 1 181 ? 11.791 -0.749 -15.397 1.00 82.75 181 ALA A C 1
ATOM 1420 O O . ALA A 1 181 ? 11.628 -1.341 -16.461 1.00 82.75 181 ALA A O 1
ATOM 1421 N N . LEU A 1 182 ? 11.339 -1.238 -14.240 1.00 85.00 182 LEU A N 1
ATOM 1422 C CA . LEU A 1 182 ? 10.687 -2.543 -14.114 1.00 85.00 182 LEU A CA 1
ATOM 1423 C C . LEU A 1 182 ? 9.354 -2.633 -14.874 1.00 85.00 182 LEU A C 1
ATOM 1425 O O . LEU A 1 182 ? 9.009 -3.697 -15.381 1.00 85.00 182 LEU A O 1
ATOM 1429 N N . SER A 1 183 ? 8.595 -1.536 -14.952 1.00 80.69 183 SER A N 1
ATOM 1430 C CA . SER A 1 183 ? 7.352 -1.479 -15.728 1.00 80.69 183 SER A CA 1
ATOM 1431 C C . SER A 1 183 ? 7.622 -1.521 -17.231 1.00 80.69 183 SER A C 1
ATOM 1433 O O . SER A 1 183 ? 6.935 -2.251 -17.946 1.00 80.69 183 SER A O 1
ATOM 1435 N N . ALA A 1 184 ? 8.609 -0.746 -17.692 1.00 77.38 184 ALA A N 1
ATOM 1436 C CA . ALA A 1 184 ? 8.975 -0.623 -19.097 1.00 77.38 184 ALA A CA 1
ATOM 1437 C C . ALA A 1 184 ? 9.557 -1.924 -19.655 1.00 77.38 184 ALA A C 1
ATOM 1439 O O . ALA A 1 184 ? 9.214 -2.308 -20.767 1.00 77.38 184 ALA A O 1
ATOM 1440 N N . ALA A 1 185 ? 10.326 -2.657 -18.847 1.00 85.25 185 ALA A N 1
ATOM 1441 C CA . ALA A 1 185 ? 10.902 -3.951 -19.209 1.00 85.25 185 ALA A CA 1
ATOM 1442 C C . ALA A 1 185 ? 9.873 -4.995 -19.692 1.00 85.25 185 ALA A C 1
ATOM 1444 O O . ALA A 1 185 ? 10.248 -5.964 -20.341 1.00 85.25 185 ALA A O 1
ATOM 1445 N N . ARG A 1 186 ? 8.571 -4.803 -19.435 1.00 84.19 186 ARG A N 1
ATOM 1446 C CA . ARG A 1 186 ? 7.493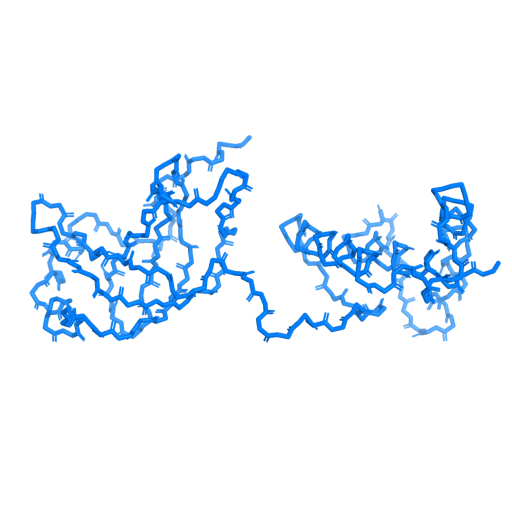 -5.665 -19.953 1.00 84.19 186 ARG A CA 1
ATOM 1447 C C . ARG A 1 186 ? 7.244 -5.533 -21.463 1.00 84.19 186 ARG A C 1
ATOM 1449 O O . ARG A 1 186 ? 6.725 -6.482 -22.049 1.00 84.19 186 ARG A O 1
ATOM 1456 N N . PHE A 1 187 ? 7.570 -4.376 -22.049 1.00 75.38 187 PHE A N 1
ATOM 1457 C CA . PHE A 1 187 ? 7.168 -3.958 -23.407 1.00 75.38 187 PHE A CA 1
ATOM 1458 C C . PHE A 1 187 ? 8.283 -3.259 -24.202 1.00 75.38 187 PHE A C 1
ATOM 1460 O O . PHE A 1 187 ? 8.025 -2.664 -25.241 1.00 75.38 187 PHE A O 1
ATOM 1467 N N . TYR A 1 188 ? 9.490 -3.166 -23.648 1.00 64.81 188 TYR A N 1
ATOM 1468 C CA . TYR A 1 188 ? 10.591 -2.479 -24.311 1.00 64.81 188 TYR A CA 1
ATOM 1469 C C . TYR A 1 188 ? 11.308 -3.467 -25.239 1.00 64.81 188 TYR A C 1
ATOM 1471 O O . TYR A 1 188 ? 11.677 -4.550 -24.779 1.00 64.81 188 TYR A O 1
ATOM 1479 N N . GLU A 1 189 ? 11.432 -3.102 -26.519 1.00 65.75 189 GLU A N 1
ATOM 1480 C CA . GLU A 1 189 ? 12.083 -3.887 -27.586 1.00 65.75 189 GLU A CA 1
ATOM 1481 C C . GLU A 1 189 ? 13.600 -3.675 -27.646 1.00 65.75 189 GLU A C 1
ATOM 1483 O O . GLU A 1 189 ? 14.060 -2.540 -27.371 1.00 65.75 189 GLU A O 1
#

pLDDT: mean 76.13, std 13.13, range [40.34, 93.56]

Secondary structure (DSSP, 8-state):
--S---S-STTSPPHHHHHHHHHHHHHHS-TT-EEEEEEEEEETTEEEEEETTSTT-EEEEE-TTPPTTPPPPPTT-EEEEEEEEEETTTTEEEEEES-SS--SSPPP--TT----SHHHHHHHHHHHHHHHHHHGGG-SS-SHHHHHHHHHHHHHHHHHHHHHTT-PPPTT--HHHHHHHHHHTTT--

Sequence (189 aa):
MTEYTWPNGAGDPTPEDIQRAWPATVTALPVGATVTGKVIGRQRFGVFVEIDGVPDAVGLAEIFGSPPGTVPPPLGFAISGSVVDHAERNFQVRLRLDDWGDEREPRPLEPNERLADREALSGFLRRLRQDHETRGDQWENRTLDSFLEALEAWVADAPGWYANHGQELPPEGDWAFMARALSAARFYE